Protein AF-A0A8E2ELB1-F1 (afdb_monomer_lite)

Sequence (296 aa):
MLQAVECKTNNDIALRFKDNAAFSYAVQTWDWVNRNDNYTFVLITNNDGCVTSGDRKPFVVSHLTYDASDYTINMDAQARNWTDIAHTYSLSIRHGPPIPSFRLVRRADVSLNLASDFSGNLLQESVYGVDMSVDCTNCGTSGSLRVDFDISVSWFSLDSASITIQPRSVEAFLEIQLSASGAQSTPYGWEKTLISIPIEGFDIPDIITLGGFLDVAAGYSLSKWSGNAVATMGATMKLSDSAIVEVDLVNSGNNRFSGWSPVFNVIPIEVNAKVGGNAEVFVQPAVMLAAEALGK

Structure (mmCIF, N/CA/C/O backbone):
data_AF-A0A8E2ELB1-F1
#
_entry.id   AF-A0A8E2ELB1-F1
#
loop_
_atom_site.group_PDB
_atom_site.id
_atom_site.type_symbol
_atom_site.label_atom_id
_atom_site.label_alt_id
_atom_site.label_comp_id
_atom_site.label_asym_id
_atom_site.label_entity_id
_atom_site.label_seq_id
_atom_site.pdbx_PDB_ins_code
_atom_site.Cartn_x
_atom_site.Cartn_y
_atom_site.Cartn_z
_atom_site.occupancy
_atom_site.B_iso_or_equiv
_atom_site.auth_seq_id
_atom_site.auth_comp_id
_atom_site.auth_asym_id
_atom_site.auth_atom_id
_atom_site.pdbx_PDB_model_num
ATOM 1 N N . MET A 1 1 ? -24.667 18.851 26.686 1.00 79.44 1 MET A N 1
ATOM 2 C CA . MET A 1 1 ? -23.793 18.353 25.582 1.00 79.44 1 MET A CA 1
ATOM 3 C C . MET A 1 1 ? -22.342 18.270 26.055 1.00 79.44 1 MET A C 1
ATOM 5 O O . MET A 1 1 ? -22.025 18.931 27.035 1.00 79.44 1 MET A O 1
ATOM 9 N N . LEU A 1 2 ? -21.464 17.510 25.386 1.00 88.81 2 LEU A N 1
ATOM 10 C CA . LEU A 1 2 ? -20.026 17.492 25.705 1.00 88.81 2 LEU A CA 1
ATOM 11 C C . LEU A 1 2 ? -19.378 18.848 25.356 1.00 88.81 2 LEU A C 1
ATOM 13 O O . LEU A 1 2 ? -19.716 19.453 24.335 1.00 88.81 2 LEU A O 1
ATOM 17 N N . GLN A 1 3 ? -18.504 19.346 26.229 1.00 92.06 3 GLN A N 1
ATOM 18 C CA . GLN A 1 3 ? -17.770 20.604 26.072 1.00 92.06 3 GLN A CA 1
ATOM 19 C C . GLN A 1 3 ? -16.315 20.365 25.682 1.00 92.06 3 GLN A C 1
ATOM 21 O O . GLN A 1 3 ? -15.829 21.022 24.766 1.00 92.06 3 GLN A O 1
ATOM 26 N N . ALA A 1 4 ? -15.635 19.465 26.389 1.00 91.50 4 ALA A N 1
ATOM 27 C CA . ALA A 1 4 ? -14.219 19.191 26.197 1.00 91.50 4 ALA A CA 1
ATOM 28 C C . ALA A 1 4 ? -13.895 17.733 26.536 1.00 91.50 4 ALA A C 1
ATOM 30 O O . ALA A 1 4 ? -14.582 17.107 27.347 1.00 91.50 4 ALA A O 1
ATOM 31 N N . VAL A 1 5 ? -12.834 17.236 25.906 1.00 91.62 5 VAL A N 1
ATOM 32 C CA . VAL A 1 5 ? -12.193 15.955 26.200 1.00 91.62 5 VAL A CA 1
ATOM 33 C C . VAL A 1 5 ? -10.746 16.259 26.545 1.00 91.62 5 VAL A C 1
ATOM 35 O O . VAL A 1 5 ? -10.058 16.918 25.766 1.00 91.62 5 VAL A O 1
ATOM 38 N N . GLU A 1 6 ? -10.297 15.793 27.701 1.00 90.62 6 GLU A N 1
ATOM 39 C CA . GLU A 1 6 ? -8.921 15.954 28.157 1.00 90.62 6 GLU A CA 1
ATOM 40 C C . GLU A 1 6 ? -8.311 14.578 28.396 1.00 90.62 6 GLU A C 1
ATOM 42 O O . GLU A 1 6 ? -8.831 13.777 29.170 1.00 90.62 6 GLU A O 1
ATOM 47 N N . CYS A 1 7 ? -7.205 14.306 27.716 1.00 87.81 7 CYS A N 1
ATOM 48 C CA . CYS A 1 7 ? -6.488 13.042 27.802 1.00 87.81 7 CYS A CA 1
ATOM 49 C C . CYS A 1 7 ? -5.251 13.266 28.672 1.00 87.81 7 CYS A C 1
ATOM 51 O O . CYS A 1 7 ? -4.380 14.066 28.323 1.00 87.81 7 CYS A O 1
ATOM 53 N N . LYS A 1 8 ? -5.205 12.629 29.841 1.00 81.25 8 LYS A N 1
ATOM 54 C CA . LYS A 1 8 ? -4.134 12.813 30.824 1.00 81.25 8 LYS A CA 1
ATOM 55 C C . LYS A 1 8 ? -3.014 11.800 30.584 1.00 81.25 8 LYS A C 1
ATOM 57 O O . LYS A 1 8 ? -3.216 10.737 30.006 1.00 81.25 8 LYS A O 1
ATOM 62 N N . THR A 1 9 ? -1.823 12.105 31.090 1.00 69.75 9 THR A N 1
ATOM 63 C CA . THR A 1 9 ? -0.594 11.314 30.895 1.00 69.75 9 THR A CA 1
ATOM 64 C C . THR A 1 9 ? -0.646 9.881 31.434 1.00 69.75 9 THR A C 1
ATOM 66 O O . THR A 1 9 ? 0.186 9.071 31.040 1.00 69.75 9 THR A O 1
ATOM 69 N N . ASN A 1 10 ? -1.617 9.545 32.288 1.00 67.69 10 ASN A N 1
ATOM 70 C CA . ASN A 1 10 ? -1.787 8.203 32.859 1.00 67.69 10 ASN A CA 1
ATOM 71 C C . ASN A 1 10 ? -2.845 7.363 32.122 1.00 67.69 10 ASN A C 1
ATOM 73 O O . ASN A 1 10 ? -3.342 6.390 32.674 1.00 67.69 10 ASN A O 1
ATOM 77 N N . ASN A 1 11 ? -3.204 7.748 30.894 1.00 67.44 11 ASN A N 1
ATOM 78 C CA . ASN A 1 11 ? -4.340 7.229 30.126 1.00 67.44 11 ASN A CA 1
ATOM 79 C C . ASN A 1 11 ? -5.726 7.575 30.703 1.00 67.44 11 ASN A C 1
ATOM 81 O O . ASN A 1 11 ? -6.732 7.254 30.087 1.00 67.44 11 ASN A O 1
ATOM 85 N N . ASP A 1 12 ? -5.816 8.321 31.804 1.00 84.06 12 ASP A N 1
ATOM 86 C CA . ASP A 1 12 ? -7.107 8.825 32.275 1.00 84.06 12 ASP A CA 1
ATOM 87 C C . ASP A 1 12 ? -7.729 9.796 31.262 1.00 84.06 12 ASP A C 1
ATOM 89 O O . ASP A 1 12 ? -7.081 10.737 30.791 1.00 84.06 12 ASP A O 1
ATOM 93 N N . ILE A 1 13 ? -9.017 9.617 30.977 1.00 93.06 13 ILE A N 1
ATOM 94 C CA . ILE A 1 13 ? -9.783 10.502 30.094 1.00 93.06 13 ILE A CA 1
ATOM 95 C C . ILE A 1 13 ? -10.781 11.285 30.937 1.00 93.06 13 ILE A C 1
ATOM 97 O O . ILE A 1 13 ? -11.563 10.707 31.686 1.00 93.06 13 ILE A O 1
ATOM 101 N N . ALA A 1 14 ? -10.791 12.608 30.807 1.00 94.25 14 ALA A N 1
ATOM 102 C CA . ALA A 1 14 ? -11.786 13.468 31.430 1.00 94.25 14 ALA A CA 1
ATOM 103 C C . ALA A 1 14 ? -12.752 14.032 30.383 1.00 94.25 14 ALA A C 1
ATOM 105 O O . ALA A 1 14 ? -12.348 14.595 29.365 1.00 94.25 14 ALA A O 1
ATOM 106 N N . LEU A 1 15 ? -14.048 13.883 30.650 1.00 94.56 15 LEU A N 1
ATOM 107 C CA . LEU A 1 15 ? -15.134 14.426 29.844 1.00 94.56 15 LEU A CA 1
ATOM 108 C C . LEU A 1 15 ? -15.814 15.552 30.613 1.00 94.56 15 LEU A C 1
ATOM 110 O O . LEU A 1 15 ? -16.457 15.297 31.632 1.00 94.56 15 LEU A O 1
ATOM 114 N N . ARG A 1 16 ? -15.727 16.778 30.098 1.00 95.75 16 ARG A N 1
ATOM 115 C CA . ARG A 1 16 ? -16.426 17.933 30.669 1.00 95.75 16 ARG A CA 1
ATOM 116 C C . ARG A 1 16 ? -17.679 18.251 29.875 1.00 95.75 16 ARG A C 1
ATOM 118 O O . ARG A 1 16 ? -17.641 18.321 28.643 1.00 95.75 16 ARG A O 1
ATOM 125 N N . PHE A 1 17 ? -18.788 18.475 30.565 1.00 96.44 17 PHE A N 1
ATOM 126 C CA . PHE A 1 17 ? -20.094 18.730 29.966 1.00 96.44 17 PHE A CA 1
ATOM 127 C C . PHE A 1 17 ? -20.486 20.203 30.094 1.00 96.44 17 PHE A C 1
ATOM 129 O O . PHE A 1 17 ? -20.195 20.864 31.080 1.00 96.44 17 PHE A O 1
ATOM 136 N N . LYS A 1 18 ? -21.205 20.718 29.091 1.00 95.56 18 LYS A N 1
ATOM 137 C CA . LYS A 1 18 ? -21.639 22.125 29.042 1.00 95.56 18 LYS A CA 1
ATOM 138 C C . LYS A 1 18 ? -22.670 22.485 30.113 1.00 95.56 18 LYS A C 1
ATOM 140 O O . LYS A 1 18 ? -22.854 23.659 30.413 1.00 95.56 18 LYS A O 1
ATOM 145 N N . ASP A 1 19 ? -23.420 21.499 30.592 1.00 95.06 19 ASP A N 1
ATOM 146 C CA . ASP A 1 19 ? -24.604 21.704 31.411 1.00 95.06 19 ASP A CA 1
ATOM 147 C C . ASP A 1 19 ? -24.866 20.496 32.320 1.00 95.06 19 ASP A C 1
ATOM 149 O O . ASP A 1 19 ? -24.524 19.354 31.993 1.00 95.06 19 ASP A O 1
ATOM 153 N N . ASN A 1 20 ? -25.516 20.761 33.457 1.00 95.62 20 ASN A N 1
ATOM 154 C CA . ASN A 1 20 ? -25.820 19.749 34.466 1.00 95.62 20 ASN A CA 1
ATOM 155 C C . ASN A 1 20 ? -26.741 18.633 33.937 1.00 95.62 20 ASN A C 1
ATOM 157 O O . ASN A 1 20 ? -26.639 17.490 34.373 1.00 95.62 20 ASN A O 1
ATOM 161 N N . ALA A 1 21 ? -27.639 18.937 32.995 1.00 96.31 21 ALA A N 1
ATOM 162 C CA . ALA A 1 21 ? -28.569 17.943 32.464 1.00 96.31 21 ALA A CA 1
ATOM 163 C C . ALA A 1 21 ? -27.822 16.833 31.706 1.00 96.31 21 ALA A C 1
ATOM 165 O O . ALA A 1 21 ? -28.056 15.650 31.947 1.00 96.31 21 ALA A O 1
ATOM 166 N N . ALA A 1 22 ? -26.881 17.202 30.835 1.00 94.81 22 ALA A N 1
ATOM 167 C CA . ALA A 1 22 ? -26.061 16.242 30.107 1.00 94.81 22 ALA A CA 1
ATOM 168 C C . ALA A 1 22 ? -25.069 15.501 31.008 1.00 94.81 22 ALA A C 1
ATOM 170 O O . ALA A 1 22 ? -24.888 14.299 30.828 1.00 94.81 22 ALA A O 1
ATOM 171 N N . PHE A 1 23 ? -24.473 16.194 31.981 1.00 97.06 23 PHE A N 1
ATOM 172 C CA . PHE A 1 23 ? -23.629 15.564 32.996 1.00 97.06 23 PHE A CA 1
ATOM 173 C C . PHE A 1 23 ? -24.406 14.509 33.789 1.00 97.06 23 PHE A C 1
ATOM 175 O O . PHE A 1 23 ? -24.021 13.344 33.815 1.00 97.06 23 PHE A O 1
ATOM 182 N N . SER A 1 24 ? -25.555 14.887 34.354 1.00 96.19 24 SER A N 1
ATOM 183 C CA . SER A 1 24 ? -26.411 13.990 35.136 1.00 96.19 24 SER A CA 1
ATOM 184 C C . SER A 1 24 ? -26.881 12.785 34.319 1.00 96.19 24 SER A C 1
ATOM 186 O O . SER A 1 24 ? -26.915 11.669 34.833 1.00 96.19 24 SER A O 1
ATOM 188 N N . TYR A 1 25 ? -27.211 12.987 33.040 1.00 95.88 25 TYR A N 1
ATOM 189 C CA . TYR A 1 25 ? -27.568 11.894 32.138 1.00 95.88 25 TYR A CA 1
ATOM 190 C C . TYR A 1 25 ? -26.401 10.921 31.918 1.00 95.88 25 TYR A C 1
ATOM 192 O O . TYR A 1 25 ? -26.589 9.706 31.997 1.00 95.88 25 TYR A O 1
ATOM 200 N N . ALA A 1 26 ? -25.194 11.437 31.668 1.00 93.69 26 ALA A N 1
ATOM 201 C CA . ALA A 1 26 ? -24.004 10.613 31.479 1.00 93.69 26 ALA A CA 1
ATOM 202 C C . ALA A 1 26 ? -23.666 9.807 32.743 1.00 93.69 26 ALA A C 1
ATOM 204 O O . ALA A 1 26 ? -23.451 8.601 32.646 1.00 93.69 26 ALA A O 1
ATOM 205 N N . VAL A 1 27 ? -23.727 10.437 33.925 1.00 95.00 27 VAL A N 1
ATOM 206 C CA . VAL A 1 27 ? -23.564 9.756 35.221 1.00 95.00 27 VAL A CA 1
ATOM 207 C C . VAL A 1 27 ? -24.566 8.609 35.345 1.00 95.00 27 VAL A C 1
ATOM 209 O O . VAL A 1 27 ? -24.165 7.465 35.516 1.00 95.00 27 VAL A O 1
ATOM 212 N N . GLN A 1 28 ? -25.866 8.861 35.168 1.00 94.56 28 GLN A N 1
ATOM 213 C CA . GLN A 1 28 ? -26.887 7.807 35.281 1.00 94.56 28 GLN A CA 1
ATOM 214 C C . GLN A 1 28 ? -26.689 6.661 34.278 1.00 94.56 28 GLN A C 1
ATOM 216 O O . GLN A 1 28 ? -27.004 5.512 34.586 1.00 94.56 28 GLN A O 1
ATOM 221 N N . THR A 1 29 ? -26.168 6.965 33.088 1.00 93.69 29 THR A N 1
ATOM 222 C CA . THR A 1 29 ? -25.968 5.983 32.016 1.00 93.69 29 THR A CA 1
ATOM 223 C C . THR A 1 29 ? -24.739 5.106 32.246 1.00 93.69 29 THR A C 1
ATOM 225 O O . THR A 1 29 ? -24.755 3.943 31.851 1.00 93.69 29 THR A O 1
ATOM 228 N N . TRP A 1 30 ? -23.676 5.632 32.859 1.00 94.31 30 TRP A N 1
ATOM 229 C CA . TRP A 1 30 ? -22.387 4.936 32.970 1.00 94.31 30 TRP A CA 1
ATOM 230 C C . TRP A 1 30 ? -22.014 4.508 34.390 1.00 94.31 30 TRP A C 1
ATOM 232 O O . TRP A 1 30 ? -21.112 3.694 34.553 1.00 94.31 30 TRP A O 1
ATOM 242 N N . ASP A 1 31 ? -22.749 4.947 35.413 1.00 94.25 31 ASP A N 1
ATOM 243 C CA . ASP A 1 31 ? -22.459 4.614 36.814 1.00 94.25 31 ASP A CA 1
ATOM 244 C C . ASP A 1 31 ? -22.497 3.122 37.143 1.00 94.25 31 ASP A C 1
ATOM 246 O O . ASP A 1 31 ? -21.901 2.677 38.122 1.00 94.25 31 ASP A O 1
ATOM 250 N N . TRP A 1 32 ? -23.129 2.311 36.294 1.00 95.00 32 TRP A N 1
ATOM 251 C CA . TRP A 1 32 ? -23.082 0.861 36.442 1.00 95.00 32 TRP A CA 1
ATOM 252 C C . TRP A 1 32 ? -21.652 0.306 36.469 1.00 95.00 32 TRP A C 1
ATOM 254 O O . TRP A 1 32 ? -21.442 -0.690 37.148 1.00 95.00 32 TRP A O 1
ATOM 264 N N . VAL A 1 33 ? -20.684 0.960 35.820 1.00 94.56 33 VAL A N 1
ATOM 265 C CA . VAL A 1 33 ? -19.264 0.561 35.791 1.00 94.56 33 VAL A CA 1
ATOM 266 C C . VAL A 1 33 ? -18.673 0.505 37.198 1.00 94.56 33 VAL A C 1
ATOM 268 O O . VAL A 1 33 ? -18.006 -0.452 37.557 1.00 94.56 33 VAL A O 1
ATOM 271 N N . ASN A 1 34 ? -19.025 1.462 38.056 1.00 95.44 34 ASN A N 1
ATOM 272 C CA . ASN A 1 34 ? -18.510 1.532 39.424 1.00 95.44 34 ASN A CA 1
ATOM 273 C C . ASN A 1 34 ? -19.126 0.497 40.377 1.00 95.44 34 ASN A C 1
ATOM 275 O O . ASN A 1 34 ? -18.726 0.412 41.537 1.00 95.44 34 ASN A O 1
ATOM 279 N N . ARG A 1 35 ? -20.136 -0.266 39.939 1.00 94.75 35 ARG A N 1
ATOM 280 C CA . ARG A 1 35 ? -20.862 -1.207 40.811 1.00 94.75 35 ARG A CA 1
ATOM 281 C C . ARG A 1 35 ? -20.130 -2.532 41.004 1.00 94.75 35 ARG A C 1
ATOM 283 O O . ARG A 1 35 ? -20.527 -3.308 41.874 1.00 94.75 35 ARG A O 1
ATOM 290 N N . ASN A 1 36 ? -19.124 -2.825 40.183 1.00 94.19 36 ASN A N 1
ATOM 291 C CA . ASN A 1 36 ? -18.306 -4.026 40.293 1.00 94.19 36 ASN A CA 1
ATOM 292 C C . ASN A 1 36 ? -16.970 -3.830 39.569 1.00 94.19 36 ASN A C 1
ATOM 294 O O . ASN A 1 36 ? -16.973 -3.360 38.439 1.00 94.19 36 ASN A O 1
ATOM 298 N N . ASP A 1 37 ? -15.869 -4.299 40.153 1.00 88.50 37 ASP A N 1
ATOM 299 C CA . ASP A 1 37 ? -14.530 -4.172 39.554 1.00 88.50 37 ASP A CA 1
ATOM 300 C C . ASP A 1 37 ? -14.380 -4.908 38.204 1.00 88.50 37 ASP A C 1
ATOM 302 O O . ASP A 1 37 ? -13.469 -4.616 37.434 1.00 88.50 37 ASP A O 1
ATOM 306 N N . ASN A 1 38 ? -15.275 -5.853 37.884 1.00 89.62 38 ASN A N 1
ATOM 307 C CA . ASN A 1 38 ? -15.296 -6.546 36.590 1.00 89.62 38 ASN A CA 1
ATOM 308 C C . ASN A 1 38 ? -16.122 -5.822 35.515 1.00 89.62 38 ASN A C 1
ATOM 310 O O . ASN A 1 38 ? -16.144 -6.258 34.361 1.00 89.62 38 ASN A O 1
ATOM 314 N N . TYR A 1 39 ? -16.862 -4.771 35.869 1.00 93.38 39 TYR A N 1
ATOM 315 C CA . TYR A 1 39 ? -17.675 -4.034 34.912 1.00 93.38 39 TYR A CA 1
ATOM 316 C C . TYR A 1 39 ? -16.816 -3.029 34.163 1.00 93.38 39 TYR A C 1
ATOM 318 O O . TYR A 1 39 ? -16.213 -2.135 34.741 1.00 93.38 39 TYR A O 1
ATOM 326 N N . THR A 1 40 ? -16.770 -3.191 32.845 1.00 92.31 40 THR A N 1
ATOM 327 C CA . THR A 1 40 ? -15.980 -2.342 31.960 1.00 92.31 40 THR A CA 1
ATOM 328 C C . THR A 1 40 ? -16.763 -2.027 30.695 1.00 92.31 40 THR A C 1
ATOM 330 O O . THR A 1 40 ? -17.659 -2.777 30.300 1.00 92.31 40 THR A O 1
ATOM 333 N N . PHE A 1 41 ? -16.423 -0.924 30.034 1.00 90.81 41 PHE A N 1
ATOM 334 C CA . PHE A 1 41 ? -16.889 -0.636 28.679 1.00 90.81 41 PHE A CA 1
ATOM 335 C C . PHE A 1 41 ? -15.743 -0.136 27.805 1.00 90.81 41 PHE A C 1
ATOM 337 O O . PHE A 1 41 ? -14.710 0.307 28.302 1.00 90.81 41 PHE A O 1
ATOM 344 N N . VAL A 1 42 ? -15.935 -0.200 26.488 1.00 89.62 42 VAL A N 1
ATOM 345 C CA . VAL A 1 42 ? -14.956 0.291 25.515 1.00 89.62 42 VAL A CA 1
ATOM 346 C C . VAL A 1 42 ? -15.349 1.691 25.052 1.00 89.62 42 VAL A C 1
ATOM 348 O O . VAL A 1 42 ? -16.427 1.890 24.489 1.00 89.62 42 VAL A O 1
ATOM 351 N N . LEU A 1 43 ? -14.453 2.652 25.252 1.00 89.06 43 LEU A N 1
ATOM 352 C CA . LEU A 1 43 ? -14.517 3.989 24.673 1.00 89.06 43 LEU A CA 1
ATOM 353 C C . LEU A 1 43 ? -13.623 4.039 23.429 1.00 89.06 43 LEU A C 1
ATOM 355 O O . LEU A 1 43 ? -12.447 3.703 23.497 1.00 89.06 43 LEU A O 1
ATOM 359 N N . ILE A 1 44 ? -14.160 4.478 22.291 1.00 87.56 44 ILE A N 1
ATOM 360 C CA . ILE A 1 44 ? -13.393 4.631 21.046 1.00 87.56 44 ILE A CA 1
ATOM 361 C C . ILE A 1 44 ? -13.269 6.119 20.745 1.00 87.56 44 ILE A C 1
ATOM 363 O O . ILE A 1 44 ? -14.281 6.809 20.616 1.00 87.56 44 ILE A O 1
ATOM 367 N N . THR A 1 45 ? -12.041 6.615 20.603 1.00 85.62 45 THR A N 1
ATOM 368 C CA . THR A 1 45 ? -11.791 8.032 20.323 1.00 85.62 45 THR A CA 1
ATOM 369 C C . THR A 1 45 ? -10.594 8.224 19.400 1.00 85.62 45 THR A C 1
ATOM 371 O O . THR A 1 45 ? -9.701 7.382 19.333 1.00 85.62 45 THR A O 1
ATOM 374 N N . ASN A 1 46 ? -10.599 9.339 18.676 1.00 84.81 46 ASN A N 1
ATOM 375 C CA . ASN A 1 46 ? -9.458 9.865 17.934 1.00 84.81 46 ASN A CA 1
ATOM 376 C C . ASN A 1 46 ? -9.111 11.302 18.367 1.00 84.81 46 ASN A C 1
ATOM 378 O O . ASN A 1 46 ? -8.548 12.063 17.588 1.00 84.81 46 ASN A O 1
ATOM 382 N N . ASN A 1 47 ? -9.533 11.702 19.571 1.00 84.62 47 ASN A N 1
ATOM 383 C CA . ASN A 1 47 ? -9.319 13.053 20.076 1.00 84.62 47 ASN A CA 1
ATOM 384 C C . ASN A 1 47 ? -7.824 13.353 20.238 1.00 84.62 47 ASN A C 1
ATOM 386 O O . ASN A 1 47 ? -7.083 12.543 20.804 1.00 84.62 47 ASN A O 1
ATOM 390 N N . ASP A 1 48 ? -7.417 14.546 19.809 1.00 79.00 48 ASP A N 1
ATOM 391 C CA . ASP A 1 48 ? -6.044 15.019 19.953 1.00 79.00 48 ASP A CA 1
ATOM 392 C C . ASP A 1 48 ? -5.611 14.967 21.428 1.00 79.00 48 ASP A C 1
ATOM 394 O O . ASP A 1 48 ? -6.352 15.351 22.337 1.00 79.00 48 ASP A O 1
ATOM 398 N N . GLY A 1 49 ? -4.419 14.425 21.675 1.00 79.56 49 GLY A N 1
ATOM 399 C CA . GLY A 1 49 ? -3.887 14.185 23.020 1.00 79.56 49 GLY A CA 1
ATOM 400 C C . GLY A 1 49 ? -4.193 12.798 23.598 1.00 79.56 49 GLY A C 1
ATOM 401 O O . GLY A 1 49 ? -3.449 12.348 24.462 1.00 79.56 49 GLY A O 1
ATOM 402 N N . CYS A 1 50 ? -5.217 12.087 23.109 1.00 80.06 50 CYS A N 1
ATOM 403 C CA . CYS A 1 50 ? -5.445 10.670 23.450 1.00 80.06 50 CYS A CA 1
ATOM 404 C C . CYS A 1 50 ? -4.686 9.738 22.499 1.00 80.06 50 CYS A C 1
ATOM 406 O O . CYS A 1 50 ? -4.315 8.626 22.866 1.00 80.06 50 CYS A O 1
ATOM 408 N N . VAL A 1 51 ? -4.485 10.181 21.259 1.00 75.81 51 VAL A N 1
ATOM 409 C CA . VAL A 1 51 ? -3.825 9.431 20.189 1.00 75.81 51 VAL A CA 1
ATOM 410 C C . VAL A 1 51 ? -2.899 10.355 19.407 1.00 75.81 51 VAL A C 1
ATOM 412 O O . VAL A 1 51 ? -3.203 11.529 19.212 1.00 75.81 51 VAL A O 1
ATOM 415 N N . THR A 1 52 ? -1.755 9.832 18.969 1.00 71.00 52 THR A N 1
ATOM 416 C CA . THR A 1 52 ? -0.723 10.599 18.252 1.00 71.00 52 THR A CA 1
ATOM 417 C C . THR A 1 52 ? -0.923 10.626 16.737 1.00 71.00 52 THR A C 1
ATOM 419 O O . THR A 1 52 ? -0.440 11.551 16.093 1.00 71.00 52 THR A O 1
ATOM 422 N N . SER A 1 53 ? -1.627 9.646 16.161 1.00 65.62 53 SER A N 1
ATOM 423 C CA . SER A 1 53 ? -1.752 9.462 14.706 1.00 65.62 53 SER A CA 1
ATOM 424 C C . SER A 1 53 ? -3.096 9.909 14.114 1.00 65.62 53 SER A C 1
ATOM 426 O O . SER A 1 53 ? -3.314 9.765 12.917 1.00 65.62 53 SER A O 1
ATOM 428 N N . GLY A 1 54 ? -4.021 10.449 14.921 1.00 65.38 54 GLY A N 1
ATOM 429 C CA . GLY A 1 54 ? -5.386 10.780 14.474 1.00 65.38 54 GLY A CA 1
ATOM 430 C C . GLY A 1 54 ? -6.278 9.556 14.198 1.00 65.38 54 GLY A C 1
ATOM 431 O O . GLY A 1 54 ? -7.463 9.709 13.881 1.00 65.38 54 GLY A O 1
ATOM 432 N N . ASP A 1 55 ? -5.736 8.347 14.365 1.00 73.38 55 ASP A N 1
ATOM 433 C CA . ASP A 1 55 ? -6.465 7.088 14.253 1.00 73.38 55 ASP A CA 1
ATOM 434 C C . ASP A 1 55 ? -7.385 6.861 15.453 1.00 73.38 55 ASP A C 1
ATOM 436 O O . ASP A 1 55 ? -7.128 7.305 16.574 1.00 73.38 55 ASP A O 1
ATOM 440 N N . ARG A 1 56 ? -8.472 6.115 15.237 1.00 79.69 56 ARG A N 1
ATOM 441 C CA . ARG A 1 56 ? -9.346 5.698 16.339 1.00 79.69 56 ARG A CA 1
ATOM 442 C C . ARG A 1 56 ? -8.670 4.595 17.144 1.00 79.69 56 ARG A C 1
ATOM 444 O O . ARG A 1 56 ? -8.426 3.514 16.606 1.00 79.69 56 ARG A O 1
ATOM 451 N N . LYS A 1 57 ? -8.471 4.829 18.443 1.00 83.25 57 LYS A N 1
ATOM 452 C CA . LYS A 1 57 ? -8.016 3.800 19.384 1.00 83.25 57 LYS A CA 1
ATOM 453 C C . LYS A 1 57 ? -9.082 3.464 20.428 1.00 83.25 57 LYS A C 1
ATOM 455 O O . LYS A 1 57 ? -9.832 4.355 20.845 1.00 83.25 57 LYS A O 1
ATOM 460 N N . PRO A 1 58 ? -9.176 2.186 20.829 1.00 88.00 58 PRO A N 1
ATOM 461 C CA . PRO A 1 58 ? -10.046 1.772 21.907 1.00 88.00 58 PRO A CA 1
ATOM 462 C C . PRO A 1 58 ? -9.368 1.929 23.272 1.00 88.00 58 PRO A C 1
ATOM 464 O O . PRO A 1 58 ? -8.178 1.666 23.442 1.00 88.00 58 PRO A O 1
ATOM 467 N N . PHE A 1 59 ? -10.174 2.298 24.259 1.00 90.00 59 PHE A N 1
ATOM 468 C CA . PHE A 1 59 ? -9.808 2.398 25.663 1.00 90.00 59 PHE A CA 1
ATOM 469 C C . PHE A 1 59 ? -10.795 1.572 26.481 1.00 90.00 59 PHE A C 1
ATOM 471 O O . PHE A 1 59 ? -12.007 1.703 26.301 1.00 90.00 59 PHE A O 1
ATOM 478 N N . VAL A 1 60 ? -10.296 0.720 27.370 1.00 91.88 60 VAL A N 1
ATOM 479 C CA . VAL A 1 60 ? -11.135 -0.019 28.319 1.00 91.88 60 VAL A CA 1
ATOM 480 C C . VAL A 1 60 ? -11.276 0.828 29.571 1.00 91.88 60 VAL A C 1
ATOM 482 O O . VAL A 1 60 ? -10.283 1.117 30.233 1.00 91.88 60 VAL A O 1
ATOM 485 N N . VAL A 1 61 ? -12.509 1.227 29.870 1.00 93.50 61 VAL A N 1
ATOM 486 C CA . VAL A 1 61 ? -12.845 2.021 31.049 1.00 93.50 61 VAL A CA 1
ATOM 487 C C . VAL A 1 61 ? -13.334 1.098 32.154 1.00 93.50 61 VAL A C 1
ATOM 489 O O . VAL A 1 61 ? -14.312 0.374 31.953 1.00 93.50 61 VAL A O 1
ATOM 492 N N . SER A 1 62 ? -12.669 1.138 33.306 1.00 93.94 62 SER A N 1
ATOM 493 C CA . SER A 1 62 ? -12.965 0.292 34.475 1.00 93.94 62 SER A CA 1
ATOM 494 C C . SER A 1 62 ? -13.495 1.060 35.679 1.00 93.94 62 SER A C 1
ATOM 496 O O . SER A 1 62 ? -14.080 0.461 36.575 1.00 93.94 62 SER A O 1
ATOM 498 N N . HIS A 1 63 ? -13.304 2.379 35.724 1.00 94.62 63 HIS A N 1
ATOM 499 C CA . HIS A 1 63 ? -13.758 3.192 36.846 1.00 94.62 63 HIS A CA 1
ATOM 500 C C . HIS A 1 63 ? -14.065 4.629 36.423 1.00 94.62 63 HIS A C 1
ATOM 502 O O . HIS A 1 63 ? -13.418 5.182 35.532 1.00 94.62 63 HIS A O 1
ATOM 508 N N . LEU A 1 64 ? -15.047 5.241 37.085 1.00 95.25 64 LEU A N 1
ATOM 509 C CA . LEU A 1 64 ? -15.494 6.609 36.845 1.00 95.25 64 LEU A CA 1
ATOM 510 C C . LEU A 1 64 ? -15.530 7.396 38.155 1.00 95.25 64 LEU A C 1
ATOM 512 O O . LEU A 1 64 ? -16.124 6.961 39.138 1.00 95.25 64 LEU A O 1
ATOM 516 N N . THR A 1 65 ? -14.986 8.607 38.153 1.00 95.12 65 THR A N 1
ATOM 517 C CA . THR A 1 65 ? -15.169 9.570 39.246 1.00 95.12 65 THR A CA 1
ATOM 518 C C . THR A 1 65 ? -15.853 10.828 38.731 1.00 95.12 65 THR A C 1
ATOM 520 O O . THR A 1 65 ? -15.626 11.264 37.600 1.00 95.12 65 THR A O 1
ATOM 523 N N . TYR A 1 66 ? -16.721 11.409 39.557 1.00 95.62 66 TYR A N 1
ATOM 524 C CA . TYR A 1 66 ? -17.602 12.498 39.149 1.00 95.62 66 TYR A CA 1
ATOM 525 C C . TYR A 1 66 ? -17.298 13.771 39.928 1.00 95.62 66 TYR A C 1
ATOM 527 O O . TYR A 1 66 ? -17.336 13.775 41.158 1.00 95.62 66 TYR A O 1
ATOM 535 N N . ASP A 1 67 ? -17.076 14.861 39.204 1.00 95.44 67 ASP A N 1
ATOM 536 C CA . ASP A 1 67 ? -17.017 16.210 39.745 1.00 95.44 67 ASP A CA 1
ATOM 537 C C . ASP A 1 67 ? -18.259 16.986 39.299 1.00 95.44 67 ASP A C 1
ATOM 539 O O . ASP A 1 67 ? -18.353 17.491 38.178 1.00 95.44 67 ASP A O 1
ATOM 543 N N . ALA A 1 68 ? -19.243 17.070 40.194 1.00 93.94 68 ALA A N 1
ATOM 544 C CA . ALA A 1 68 ? -20.485 17.786 39.933 1.00 93.94 68 ALA A CA 1
ATOM 545 C C . ALA A 1 68 ? -20.317 19.315 39.916 1.00 93.94 68 ALA A C 1
ATOM 547 O O . ALA A 1 68 ? -21.214 20.003 39.435 1.00 93.94 68 ALA A O 1
ATOM 548 N N . SER A 1 69 ? -19.209 19.853 40.442 1.00 94.00 69 SER A N 1
ATOM 549 C CA . SER A 1 69 ? -18.972 21.300 40.491 1.00 94.00 69 SER A CA 1
ATOM 550 C C . SER A 1 69 ? -18.499 21.862 39.149 1.00 94.00 69 SER A C 1
ATOM 552 O O . SER A 1 69 ? -18.880 22.974 38.789 1.00 94.00 69 SER A O 1
ATOM 554 N N . ASP A 1 70 ? -17.748 21.062 38.389 1.00 94.94 70 ASP A N 1
ATOM 555 C CA . ASP A 1 70 ? -17.249 21.395 37.046 1.00 94.94 70 ASP A CA 1
ATOM 556 C C . ASP A 1 70 ? -17.955 20.603 35.927 1.00 94.94 70 ASP A C 1
ATOM 558 O O . ASP A 1 70 ? -17.636 20.738 34.749 1.00 94.94 70 ASP A O 1
ATOM 562 N N . TYR A 1 71 ? -18.944 19.774 36.280 1.00 97.19 71 TYR A N 1
ATOM 563 C CA . TYR A 1 71 ? -19.636 18.875 35.351 1.00 97.19 71 TYR A CA 1
ATOM 564 C C . TYR A 1 71 ? -18.662 17.969 34.587 1.00 97.19 71 TYR A C 1
ATOM 566 O O . TYR A 1 71 ? -18.790 17.782 33.373 1.00 97.19 71 TYR A O 1
ATOM 574 N N . THR A 1 72 ? -17.694 17.400 35.305 1.00 96.75 72 THR A N 1
ATOM 575 C CA . THR A 1 72 ? -16.600 16.609 34.736 1.00 96.75 72 THR A CA 1
ATOM 576 C C . THR A 1 72 ? -16.670 15.160 35.212 1.00 96.75 72 THR A C 1
ATOM 578 O O . THR A 1 72 ? -16.848 14.878 36.395 1.00 96.75 72 THR A O 1
ATOM 581 N N . ILE A 1 73 ? -16.530 14.217 34.281 1.00 96.19 73 ILE A N 1
ATOM 582 C CA . ILE A 1 73 ? -16.380 12.785 34.561 1.00 96.19 73 ILE A CA 1
ATOM 583 C C . ILE A 1 73 ? -14.937 12.405 34.246 1.00 96.19 73 ILE A C 1
ATOM 585 O O . ILE A 1 73 ? -14.517 12.550 33.102 1.00 96.19 73 ILE A O 1
ATOM 589 N N . ASN A 1 74 ? -14.191 11.907 35.230 1.00 95.00 74 ASN A N 1
ATOM 590 C CA . ASN A 1 74 ? -12.861 11.342 35.009 1.00 95.00 74 ASN A CA 1
ATOM 591 C C . ASN A 1 74 ? -12.971 9.821 34.912 1.00 95.00 74 ASN A C 1
ATOM 593 O O . ASN A 1 74 ? -13.631 9.191 35.738 1.00 95.00 74 ASN A O 1
ATOM 597 N N . MET A 1 75 ? -12.316 9.251 33.914 1.00 95.06 75 MET A N 1
ATOM 598 C CA . MET A 1 75 ? -12.358 7.837 33.576 1.00 95.06 75 MET A CA 1
ATOM 599 C C . MET A 1 75 ? -10.961 7.248 33.723 1.00 95.06 75 MET A C 1
ATOM 601 O O . MET A 1 75 ? -10.034 7.772 33.107 1.00 95.06 75 MET A O 1
ATOM 605 N N . ASP A 1 76 ? -10.834 6.158 34.477 1.00 93.88 76 ASP A N 1
ATOM 606 C CA . ASP A 1 76 ? -9.669 5.272 34.383 1.00 93.88 76 ASP A CA 1
ATOM 607 C C . ASP A 1 76 ? -9.825 4.467 33.092 1.00 93.88 76 ASP A C 1
ATOM 609 O O . ASP A 1 76 ? -10.708 3.609 32.994 1.00 93.88 76 ASP A O 1
ATOM 613 N N . ALA A 1 77 ? -9.061 4.845 32.067 1.00 92.25 77 ALA A N 1
ATOM 614 C CA . ALA A 1 77 ? -9.260 4.410 30.693 1.00 92.25 77 ALA A CA 1
ATOM 615 C C . ALA A 1 77 ? -7.949 3.878 30.108 1.00 92.25 77 ALA A C 1
ATOM 617 O O . ALA A 1 77 ? -7.112 4.621 29.619 1.00 92.25 77 ALA A O 1
ATOM 618 N N . GLN A 1 78 ? -7.747 2.567 30.096 1.00 90.12 78 GLN A N 1
ATOM 619 C CA . GLN A 1 78 ? -6.500 2.008 29.576 1.00 90.12 78 GLN A CA 1
ATOM 620 C C . GLN A 1 78 ? -6.575 1.834 28.062 1.00 90.12 78 GLN A C 1
ATOM 622 O O . GLN A 1 78 ? -7.468 1.148 27.562 1.00 90.12 78 GLN A O 1
ATOM 627 N N . ALA A 1 79 ? -5.625 2.418 27.328 1.00 87.44 79 ALA A N 1
ATOM 628 C CA . ALA A 1 79 ? -5.488 2.186 25.893 1.00 87.44 79 ALA A CA 1
ATOM 629 C C . ALA A 1 79 ? -5.249 0.693 25.618 1.00 87.44 79 ALA A C 1
ATOM 631 O O . ALA A 1 79 ? -4.442 0.049 26.293 1.00 87.44 79 ALA A O 1
ATOM 632 N N . ARG A 1 80 ? -5.943 0.137 24.623 1.00 85.62 80 ARG A N 1
ATOM 633 C CA . ARG A 1 80 ? -5.784 -1.260 24.196 1.00 85.62 80 ARG A CA 1
ATOM 634 C C . ARG A 1 80 ? -5.619 -1.348 22.689 1.00 85.62 80 ARG A C 1
ATOM 636 O O . ARG A 1 80 ? -5.972 -0.424 21.957 1.00 85.62 80 ARG A O 1
ATOM 643 N N . ASN A 1 81 ? -5.111 -2.483 22.224 1.00 80.38 81 ASN A N 1
ATOM 644 C CA . ASN A 1 81 ? -5.145 -2.805 20.806 1.00 80.38 81 ASN A CA 1
ATOM 645 C C . ASN A 1 81 ? -6.509 -3.393 20.443 1.00 80.38 81 ASN A C 1
ATOM 647 O O . ASN A 1 81 ? -7.170 -4.030 21.267 1.00 80.38 81 ASN A O 1
ATOM 651 N N . TRP A 1 82 ? -6.933 -3.192 19.195 1.00 76.19 82 TRP A N 1
ATOM 652 C CA . TRP A 1 82 ? -8.190 -3.747 18.687 1.00 76.19 82 TRP A CA 1
ATOM 653 C C . TRP A 1 82 ? -8.256 -5.270 18.849 1.00 76.19 82 TRP A C 1
ATOM 655 O O . TRP A 1 82 ? -9.305 -5.803 19.206 1.00 76.19 82 TRP A O 1
ATOM 665 N N . THR A 1 83 ? -7.122 -5.949 18.684 1.00 71.00 83 THR A N 1
ATOM 666 C CA . THR A 1 83 ? -6.966 -7.399 18.863 1.00 71.00 83 THR A CA 1
ATOM 667 C C . THR A 1 83 ? -7.264 -7.881 20.283 1.00 71.00 83 THR A C 1
ATOM 669 O O . THR A 1 83 ? -7.699 -9.015 20.456 1.00 71.00 83 THR A O 1
ATOM 672 N N . ASP A 1 84 ? -7.072 -7.032 21.296 1.00 75.12 84 ASP A N 1
ATOM 673 C CA . ASP A 1 84 ? -7.219 -7.420 22.705 1.00 75.12 84 ASP A CA 1
ATOM 674 C C . ASP A 1 84 ? -8.653 -7.264 23.218 1.00 75.12 84 ASP A C 1
ATOM 676 O O . ASP A 1 84 ? -9.011 -7.851 24.238 1.00 75.12 84 ASP A O 1
ATOM 680 N N . ILE A 1 85 ? -9.456 -6.425 22.554 1.00 75.25 85 ILE A N 1
ATOM 681 C CA . ILE A 1 85 ? -10.799 -6.037 23.012 1.00 75.25 85 ILE A CA 1
ATOM 682 C C . ILE A 1 85 ? -11.919 -6.546 22.104 1.00 75.25 85 ILE A C 1
ATOM 684 O O . ILE A 1 85 ? -13.047 -6.747 22.556 1.00 75.25 85 ILE A O 1
ATOM 688 N N . ALA A 1 86 ? -11.638 -6.764 20.820 1.00 73.06 86 ALA A N 1
ATOM 689 C CA . ALA A 1 86 ? -12.616 -7.269 19.876 1.00 73.06 86 ALA A CA 1
ATOM 690 C C . ALA A 1 86 ? -12.657 -8.804 19.958 1.00 73.06 86 ALA A C 1
ATOM 692 O O . ALA A 1 86 ? -12.055 -9.513 19.160 1.00 73.06 86 ALA A O 1
ATOM 693 N N . HIS A 1 87 ? -13.386 -9.325 20.949 1.00 70.19 87 HIS A N 1
ATOM 694 C CA . HIS A 1 87 ? -13.587 -10.768 21.138 1.00 70.19 87 HIS A CA 1
ATOM 695 C C . HIS A 1 87 ? -14.299 -11.437 19.957 1.00 70.19 87 HIS A C 1
ATOM 697 O O . HIS A 1 87 ? -14.096 -12.618 19.669 1.00 70.19 87 HIS A O 1
ATOM 703 N N . THR A 1 88 ? -15.216 -10.707 19.326 1.00 72.56 88 THR A N 1
ATOM 704 C CA . THR A 1 88 ? -15.988 -11.156 18.170 1.00 72.56 88 THR A CA 1
ATOM 705 C C . THR A 1 88 ? -16.247 -9.956 17.282 1.00 72.56 88 THR A C 1
ATOM 707 O O . THR A 1 88 ? -16.822 -8.964 17.733 1.00 72.56 88 THR A O 1
ATOM 710 N N . TYR A 1 89 ? -15.780 -10.019 16.043 1.00 69.81 89 TYR A N 1
ATOM 711 C CA . TYR A 1 89 ? -15.932 -8.932 15.088 1.00 69.81 89 TYR A CA 1
ATOM 712 C C . TYR A 1 89 ? -15.916 -9.459 13.663 1.00 69.81 89 TYR A C 1
ATOM 714 O O . TYR A 1 89 ? -15.275 -10.460 13.353 1.00 69.81 89 TYR A O 1
ATOM 722 N N . SER A 1 90 ? -16.597 -8.724 12.793 1.00 71.50 90 SER A N 1
ATOM 723 C CA . SER A 1 90 ? -16.459 -8.853 11.352 1.00 71.50 90 SER A CA 1
ATOM 724 C C . SER A 1 90 ? -15.960 -7.528 10.794 1.00 71.50 90 SER A C 1
ATOM 726 O O . SER A 1 90 ? -16.580 -6.490 11.045 1.00 71.50 90 SER A O 1
ATOM 728 N N . LEU A 1 91 ? -14.879 -7.551 10.026 1.00 70.75 91 LEU A N 1
ATOM 729 C CA . LEU A 1 91 ? -14.405 -6.398 9.272 1.00 70.75 91 LEU A CA 1
ATOM 730 C C . LEU A 1 91 ? -14.490 -6.741 7.788 1.00 70.75 91 LEU A C 1
ATOM 732 O O . LEU A 1 91 ? -13.952 -7.749 7.346 1.00 70.75 91 LEU A O 1
ATOM 736 N N . SER A 1 92 ? -15.188 -5.895 7.035 1.00 72.00 92 SER A N 1
ATOM 737 C CA . SER A 1 92 ? -15.343 -6.039 5.592 1.00 72.00 92 SER A CA 1
ATOM 738 C C . SER A 1 92 ? -14.977 -4.733 4.897 1.00 72.00 92 SER A C 1
ATOM 740 O O . SER A 1 92 ? -15.608 -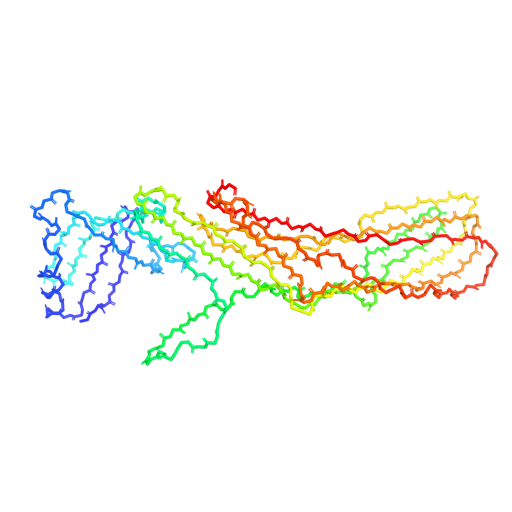3.699 5.138 1.00 72.00 92 SER A O 1
ATOM 742 N N . ILE A 1 93 ? -14.006 -4.795 4.000 1.00 72.38 93 ILE A N 1
ATOM 743 C CA . ILE A 1 93 ? -13.683 -3.767 3.020 1.00 72.38 93 ILE A CA 1
ATOM 744 C C . ILE A 1 93 ? -14.182 -4.320 1.694 1.00 72.38 93 ILE A C 1
ATOM 746 O O . ILE A 1 93 ? -13.614 -5.264 1.160 1.00 72.38 93 ILE A O 1
ATOM 750 N N . ARG A 1 94 ? -15.302 -3.790 1.202 1.00 68.81 94 ARG A N 1
ATOM 751 C CA . ARG A 1 94 ? -15.902 -4.239 -0.055 1.00 68.81 94 ARG A CA 1
ATOM 752 C C . ARG A 1 94 ? -16.261 -3.063 -0.932 1.00 68.81 94 ARG A C 1
ATOM 754 O O . ARG A 1 94 ? -16.907 -2.110 -0.494 1.00 68.81 94 ARG A O 1
ATOM 761 N N . HIS A 1 95 ? -15.959 -3.213 -2.203 1.00 64.75 95 HIS A N 1
ATOM 762 C CA . HIS A 1 95 ? -16.413 -2.335 -3.260 1.00 64.75 95 HIS A CA 1
ATOM 763 C C . HIS A 1 95 ? -17.811 -2.795 -3.728 1.00 64.75 95 HIS A C 1
ATOM 765 O O . HIS A 1 95 ? -17.999 -3.920 -4.195 1.00 64.75 95 HIS A O 1
ATOM 771 N N . GLY A 1 96 ? -18.830 -1.942 -3.644 1.00 53.81 96 GLY A N 1
ATOM 772 C CA . GLY A 1 96 ? -20.187 -2.290 -4.085 1.00 53.81 96 GLY A CA 1
ATOM 773 C C . GLY A 1 96 ? -21.029 -1.061 -4.419 1.00 53.81 96 GLY A C 1
ATOM 774 O O . GLY A 1 96 ? -20.724 0.026 -3.922 1.00 53.81 96 GLY A O 1
ATOM 775 N N . PRO A 1 97 ? -22.087 -1.199 -5.247 1.00 45.75 97 PRO A N 1
ATOM 776 C CA . PRO A 1 97 ? -23.045 -0.119 -5.436 1.00 45.75 97 PRO A CA 1
ATOM 777 C C . PRO A 1 97 ? -23.633 0.282 -4.074 1.00 45.75 97 PRO A C 1
ATOM 779 O O . PRO A 1 97 ? -23.766 -0.568 -3.185 1.00 45.75 97 PRO A O 1
ATOM 782 N N . PRO A 1 98 ? -23.957 1.571 -3.878 1.00 42.53 98 PRO A N 1
ATOM 783 C CA . PRO A 1 98 ? -24.404 2.078 -2.592 1.00 42.53 98 PRO A CA 1
ATOM 784 C C . PRO A 1 98 ? -25.609 1.272 -2.106 1.00 42.53 98 PRO A C 1
ATOM 786 O O . PRO A 1 98 ? -26.653 1.230 -2.754 1.00 42.53 98 PRO A O 1
ATOM 789 N N . ILE A 1 99 ? -25.468 0.643 -0.939 1.00 48.34 99 ILE A N 1
ATOM 790 C CA . ILE A 1 99 ? -26.624 0.176 -0.173 1.00 48.34 99 ILE A CA 1
ATOM 791 C C . ILE A 1 99 ? -27.471 1.432 0.079 1.00 48.34 99 ILE A C 1
ATOM 793 O O . ILE A 1 99 ? -26.897 2.425 0.539 1.00 48.34 99 ILE A O 1
ATOM 797 N N . PRO A 1 100 ? -28.781 1.448 -0.222 1.00 45.56 100 PRO A N 1
ATOM 798 C CA . PRO A 1 100 ? -29.610 2.621 0.015 1.00 45.56 100 PRO A CA 1
ATOM 799 C C . PRO A 1 100 ? -29.707 2.851 1.527 1.00 45.56 100 PRO A C 1
ATOM 801 O O . PRO A 1 100 ? -30.540 2.269 2.215 1.00 45.56 100 PRO A O 1
ATOM 804 N N . SER A 1 101 ? -28.804 3.665 2.069 1.00 46.94 101 SER A N 1
ATOM 805 C CA . SER A 1 101 ? -28.778 4.040 3.477 1.00 46.94 101 SER A CA 1
ATOM 806 C C . SER A 1 101 ? -29.217 5.490 3.621 1.00 46.94 101 SER A C 1
ATOM 808 O O . SER A 1 101 ? -28.559 6.401 3.128 1.00 46.94 101 SER A O 1
ATOM 810 N N . PHE A 1 102 ? -30.296 5.718 4.368 1.00 50.53 102 PHE A N 1
ATOM 811 C CA . PHE A 1 102 ? -30.834 7.042 4.707 1.00 50.53 102 PHE A CA 1
ATOM 812 C C . PHE A 1 102 ? -29.955 7.856 5.687 1.00 50.53 102 PHE A C 1
ATOM 814 O O . PHE A 1 102 ? -30.445 8.783 6.331 1.00 50.53 102 PHE A O 1
ATOM 821 N N . ARG A 1 103 ? -28.666 7.525 5.849 1.00 45.75 103 ARG A N 1
ATOM 822 C CA . ARG A 1 103 ? -27.716 8.241 6.718 1.00 45.75 103 ARG A CA 1
ATOM 823 C C . ARG A 1 103 ? -26.305 8.223 6.130 1.00 45.75 103 ARG A C 1
ATOM 825 O O . ARG A 1 103 ? -25.909 7.252 5.493 1.00 45.75 103 ARG A O 1
ATOM 832 N N . LEU A 1 104 ? -25.579 9.320 6.360 1.00 45.06 104 LEU A N 1
ATOM 833 C CA . LEU A 1 104 ? -24.218 9.573 5.884 1.00 45.06 104 LEU A CA 1
ATOM 834 C C . LEU A 1 104 ? -23.257 8.455 6.314 1.00 45.06 104 LEU A C 1
ATOM 836 O O . LEU A 1 104 ? -23.069 8.226 7.507 1.00 45.06 104 LEU A O 1
ATOM 840 N N . VAL A 1 105 ? -22.602 7.820 5.340 1.00 46.09 105 VAL A N 1
ATOM 841 C CA . VAL A 1 105 ? -21.431 6.964 5.561 1.00 46.09 105 VAL A CA 1
ATOM 842 C C . VAL A 1 105 ? -20.312 7.481 4.669 1.00 46.09 105 VAL A C 1
ATOM 844 O O . VAL A 1 105 ? -20.426 7.448 3.445 1.00 46.09 105 VAL A O 1
ATOM 847 N N . ARG A 1 106 ? -19.216 7.949 5.274 1.00 41.66 106 ARG A N 1
ATOM 848 C CA . ARG A 1 106 ? -17.950 8.135 4.560 1.00 41.66 106 ARG A CA 1
ATOM 849 C C . ARG A 1 106 ? -17.333 6.745 4.413 1.00 41.66 106 ARG A C 1
ATOM 851 O O . ARG A 1 106 ? -16.751 6.238 5.365 1.00 41.66 106 ARG A O 1
ATOM 858 N N . ARG A 1 107 ? -17.545 6.094 3.269 1.00 47.44 107 ARG A N 1
ATOM 859 C CA . ARG A 1 107 ? -16.804 4.877 2.915 1.00 47.44 107 ARG A CA 1
ATOM 860 C C . ARG A 1 107 ? -15.472 5.312 2.314 1.00 47.44 107 ARG A C 1
ATOM 862 O O . ARG A 1 107 ? -15.469 6.174 1.440 1.00 47.44 107 ARG A O 1
ATOM 869 N N . ALA A 1 108 ? -14.371 4.756 2.805 1.00 46.97 108 ALA A N 1
ATOM 870 C CA . ALA A 1 108 ? -13.134 4.760 2.043 1.00 46.97 108 ALA A CA 1
ATOM 871 C C . ALA A 1 108 ? -13.313 3.700 0.953 1.00 46.97 108 ALA A C 1
ATOM 873 O O . ALA A 1 108 ? -13.465 2.520 1.263 1.00 46.97 108 ALA A O 1
ATOM 874 N N . ASP A 1 109 ? -13.419 4.139 -0.296 1.00 52.31 109 ASP A N 1
ATOM 875 C CA . ASP A 1 109 ? -13.203 3.255 -1.433 1.00 52.31 109 ASP A CA 1
ATOM 876 C C . ASP A 1 109 ? -11.706 2.930 -1.420 1.00 52.31 109 ASP A C 1
ATOM 878 O O . ASP A 1 109 ? -10.884 3.830 -1.604 1.00 52.31 109 ASP A O 1
ATOM 882 N N . VAL A 1 110 ? -11.337 1.702 -1.050 1.00 59.62 110 VAL A N 1
ATOM 883 C CA . VAL A 1 110 ? -9.926 1.306 -0.926 1.00 59.62 110 VAL A CA 1
ATOM 884 C C . VAL A 1 110 ? -9.470 0.773 -2.278 1.00 59.62 110 VAL A C 1
ATOM 886 O O . VAL A 1 110 ? -9.270 -0.424 -2.478 1.00 59.62 110 VAL A O 1
ATOM 889 N N . SER A 1 111 ? -9.347 1.686 -3.237 1.00 67.94 111 SER A N 1
ATOM 890 C CA . SER A 1 111 ? -8.652 1.420 -4.489 1.00 67.94 111 SER A CA 1
ATOM 891 C C . SER A 1 111 ? -7.187 1.802 -4.324 1.00 67.94 111 SER A C 1
ATOM 893 O O . SER A 1 111 ? -6.889 2.965 -4.042 1.00 67.94 111 SER A O 1
ATOM 895 N N . LEU A 1 112 ? -6.279 0.853 -4.536 1.00 71.38 112 LEU A N 1
ATOM 896 C CA . LEU A 1 112 ? -4.856 1.154 -4.592 1.00 71.38 112 LEU A CA 1
ATOM 897 C C . LEU A 1 112 ? -4.579 1.866 -5.910 1.00 71.38 112 LEU A C 1
ATOM 899 O O . LEU A 1 112 ? -4.637 1.233 -6.965 1.00 71.38 112 LEU A O 1
ATOM 903 N N . ASN A 1 113 ? -4.353 3.176 -5.876 1.00 76.75 113 ASN A N 1
ATOM 904 C CA . ASN A 1 113 ? -3.978 3.898 -7.082 1.00 76.75 113 ASN A CA 1
ATOM 905 C C . ASN A 1 113 ? -2.553 3.495 -7.465 1.00 76.75 113 ASN A C 1
ATOM 907 O O . ASN A 1 113 ? -1.627 3.690 -6.686 1.00 76.75 113 ASN A O 1
ATOM 911 N N . LEU A 1 114 ? -2.387 2.933 -8.659 1.00 76.25 114 LEU A N 1
ATOM 912 C CA . LEU A 1 114 ? -1.074 2.565 -9.175 1.00 76.25 114 LEU A CA 1
ATOM 913 C C . LEU A 1 114 ? -0.467 3.677 -10.028 1.00 76.25 114 LEU A C 1
ATOM 915 O O . LEU A 1 114 ? 0.624 3.490 -10.553 1.00 76.25 114 LEU A O 1
ATOM 919 N N . ALA A 1 115 ? -1.168 4.792 -10.248 1.00 83.38 115 ALA A N 1
ATOM 920 C CA . ALA A 1 115 ? -0.691 5.839 -11.136 1.00 83.38 115 ALA A CA 1
ATOM 921 C C . ALA A 1 115 ? 0.564 6.526 -10.583 1.00 83.38 115 ALA A C 1
ATOM 923 O O . ALA A 1 115 ? 0.534 7.095 -9.493 1.00 83.38 115 ALA A O 1
ATOM 924 N N . SER A 1 116 ? 1.642 6.503 -11.361 1.00 80.62 116 SER A N 1
ATOM 925 C CA . SER A 1 116 ? 2.905 7.169 -11.044 1.00 80.62 116 SER A CA 1
ATOM 926 C C . SER A 1 116 ? 3.575 7.634 -12.333 1.00 80.62 116 SER A C 1
ATOM 928 O O . SER A 1 116 ? 3.486 6.950 -13.351 1.00 80.62 116 SER A O 1
ATOM 930 N N . ASP A 1 117 ? 4.232 8.790 -12.289 1.00 84.69 117 ASP A N 1
ATOM 931 C CA . ASP A 1 117 ? 5.077 9.312 -13.366 1.00 84.69 117 ASP A CA 1
ATOM 932 C C . ASP A 1 117 ? 6.498 9.447 -12.828 1.00 84.69 117 ASP A C 1
ATOM 934 O O . ASP A 1 117 ? 6.734 10.082 -11.797 1.00 84.69 117 ASP A O 1
ATOM 938 N N . PHE A 1 118 ? 7.435 8.815 -13.520 1.00 77.50 118 PHE A N 1
ATOM 939 C CA . PHE A 1 118 ? 8.853 8.826 -13.181 1.00 77.50 118 PHE A CA 1
ATOM 940 C C . PHE A 1 118 ? 9.712 9.170 -14.402 1.00 77.50 118 PHE A C 1
ATOM 942 O O . PHE A 1 118 ? 10.877 8.779 -14.493 1.00 77.50 118 PHE A O 1
ATOM 949 N N . SER A 1 119 ? 9.135 9.925 -15.338 1.00 87.06 119 SER A N 1
ATOM 950 C CA . SER A 1 119 ? 9.841 10.467 -16.493 1.00 87.06 119 SER A CA 1
ATOM 951 C C . SER A 1 119 ? 10.953 11.425 -16.063 1.00 87.06 119 SER A C 1
ATOM 953 O O . SER A 1 119 ? 10.767 12.288 -15.203 1.00 87.06 119 SER A O 1
ATOM 955 N N . GLY A 1 120 ? 12.134 11.278 -16.660 1.00 87.38 120 GLY A N 1
ATOM 956 C CA . GLY A 1 120 ? 13.318 12.051 -16.298 1.00 87.38 120 GLY A CA 1
ATOM 957 C C . GLY A 1 120 ? 14.635 11.364 -16.646 1.00 87.38 120 GLY A C 1
ATOM 958 O O . GLY A 1 120 ? 14.667 10.270 -17.211 1.00 87.38 120 GLY A O 1
ATOM 959 N N . ASN A 1 121 ? 15.745 12.017 -16.299 1.00 87.12 121 ASN A N 1
ATOM 960 C CA . ASN A 1 121 ? 17.071 11.426 -16.451 1.00 87.12 121 ASN A CA 1
ATOM 961 C C . ASN A 1 121 ? 17.270 10.325 -15.396 1.00 87.12 121 ASN A C 1
ATOM 963 O O . ASN A 1 121 ? 17.201 10.592 -14.197 1.00 87.12 121 ASN A O 1
ATOM 967 N N . LEU A 1 122 ? 17.506 9.093 -15.850 1.00 75.44 122 LEU A N 1
ATOM 968 C CA . LEU A 1 122 ? 17.743 7.934 -14.985 1.00 75.44 122 LEU A CA 1
ATOM 969 C C . LEU A 1 122 ? 19.233 7.735 -14.696 1.00 75.44 122 LEU A C 1
ATOM 971 O O . LEU A 1 122 ? 19.611 7.221 -13.643 1.00 75.44 122 LEU A O 1
ATOM 975 N N . LEU A 1 123 ? 20.082 8.104 -15.657 1.00 76.44 123 LEU A N 1
ATOM 976 C CA . LEU A 1 123 ? 21.526 7.946 -15.575 1.00 76.44 123 LEU A CA 1
ATOM 977 C C . LEU A 1 123 ? 22.227 8.988 -16.446 1.00 76.44 123 LEU A C 1
ATOM 979 O O . LEU A 1 123 ? 21.819 9.242 -17.583 1.00 76.44 123 LEU A O 1
ATOM 983 N N . GLN A 1 124 ? 23.346 9.503 -15.944 1.00 86.12 124 GLN A N 1
ATOM 984 C CA . GLN A 1 124 ? 24.328 10.234 -16.733 1.00 86.12 124 GLN A CA 1
ATOM 985 C C . GLN A 1 124 ? 25.732 9.917 -16.210 1.00 86.12 124 GLN A C 1
ATOM 987 O O . GLN A 1 124 ? 26.067 10.258 -15.078 1.00 86.12 124 GLN A O 1
ATOM 992 N N . GLU A 1 125 ? 26.547 9.240 -17.020 1.00 79.81 125 GLU A N 1
ATOM 993 C CA . GLU A 1 125 ? 27.890 8.794 -16.634 1.00 79.81 125 GLU A CA 1
ATOM 994 C C . GLU A 1 125 ? 28.886 8.907 -17.795 1.00 79.81 125 GLU A C 1
ATOM 996 O O . GLU A 1 125 ? 28.519 8.763 -18.960 1.00 79.81 125 GLU A O 1
ATOM 1001 N N . SER A 1 126 ? 30.166 9.106 -17.466 1.00 79.50 126 SER A N 1
ATOM 1002 C CA . SER A 1 126 ? 31.277 9.076 -18.425 1.00 79.50 126 SER A CA 1
ATOM 1003 C C . SER A 1 126 ? 32.179 7.881 -18.120 1.00 79.50 126 SER A C 1
ATOM 1005 O O . SER A 1 126 ? 32.871 7.857 -17.099 1.00 79.50 126 SER A O 1
ATOM 1007 N N . VAL A 1 127 ? 32.200 6.884 -19.004 1.00 68.12 127 VAL A N 1
ATOM 1008 C CA . VAL A 1 127 ? 32.923 5.620 -18.800 1.00 68.12 127 VAL A CA 1
ATOM 1009 C C . VAL A 1 127 ? 33.891 5.387 -19.959 1.00 68.12 127 VAL A C 1
ATOM 1011 O O . VAL A 1 127 ? 33.503 5.386 -21.121 1.00 68.12 127 VAL A O 1
ATOM 1014 N N . TYR A 1 128 ? 35.181 5.214 -19.649 1.00 71.12 128 TYR A N 1
ATOM 1015 C CA . TYR A 1 128 ? 36.252 4.964 -20.632 1.00 71.12 128 TYR A CA 1
ATOM 1016 C C . TYR A 1 128 ? 36.281 5.937 -21.834 1.00 71.12 128 TYR A C 1
ATOM 1018 O O . TYR A 1 128 ? 36.650 5.546 -22.939 1.00 71.12 128 TYR A O 1
ATOM 1026 N N . GLY A 1 129 ? 35.929 7.211 -21.615 1.00 71.94 129 GLY A N 1
ATOM 1027 C CA . GLY A 1 129 ? 35.914 8.243 -22.662 1.00 71.94 129 GLY A CA 1
ATOM 1028 C C . GLY A 1 129 ? 34.644 8.269 -23.521 1.00 71.94 129 GLY A C 1
ATOM 1029 O O . GLY A 1 129 ? 34.655 8.889 -24.585 1.00 71.94 129 GLY A O 1
ATOM 1030 N N . VAL A 1 130 ? 33.579 7.595 -23.077 1.00 73.75 130 VAL A N 1
ATOM 1031 C CA . VAL A 1 130 ? 32.231 7.676 -23.648 1.00 73.75 130 VAL A CA 1
ATOM 1032 C C . VAL A 1 130 ? 31.291 8.307 -22.629 1.00 73.75 130 VAL A C 1
ATOM 1034 O O . VAL A 1 130 ? 31.167 7.806 -21.513 1.00 73.75 130 VAL A O 1
ATOM 1037 N N . ASP A 1 131 ? 30.629 9.387 -23.026 1.00 83.88 131 ASP A N 1
ATOM 1038 C CA . ASP A 1 131 ? 29.534 10.002 -22.284 1.00 83.88 131 ASP A CA 1
ATOM 1039 C C . ASP A 1 131 ? 28.235 9.281 -22.622 1.00 83.88 131 ASP A C 1
ATOM 1041 O O . ASP A 1 131 ? 27.910 9.091 -23.799 1.00 83.88 131 ASP A O 1
ATOM 1045 N N . MET A 1 132 ? 27.501 8.877 -21.591 1.00 76.56 132 MET A N 1
ATOM 1046 C CA . MET A 1 132 ? 26.282 8.092 -21.714 1.00 76.56 132 MET A CA 1
ATOM 1047 C C . MET A 1 132 ? 25.157 8.730 -20.910 1.00 76.56 132 MET A C 1
ATOM 1049 O O . MET A 1 132 ? 25.361 9.133 -19.763 1.00 76.56 132 MET A O 1
ATOM 1053 N N . SER A 1 133 ? 23.960 8.783 -21.492 1.00 84.50 133 SER A N 1
ATOM 1054 C CA . SER A 1 133 ? 22.732 9.107 -20.767 1.00 84.50 133 SER A CA 1
ATOM 1055 C C . SER A 1 133 ? 21.655 8.063 -21.017 1.00 84.50 133 SER A C 1
ATOM 1057 O O . SER A 1 133 ? 21.562 7.483 -22.103 1.00 84.50 133 SER A O 1
ATOM 1059 N N . VAL A 1 134 ? 20.855 7.826 -19.982 1.00 80.62 134 VAL A N 1
ATOM 1060 C CA . VAL A 1 134 ? 19.612 7.063 -20.057 1.00 80.62 134 VAL A CA 1
ATOM 1061 C C . VAL A 1 134 ? 18.511 7.993 -19.591 1.00 80.62 134 VAL A C 1
ATOM 1063 O O . VAL A 1 134 ? 18.443 8.349 -18.414 1.00 80.62 134 VAL A O 1
ATOM 1066 N N . ASP A 1 135 ? 17.663 8.389 -20.521 1.00 87.88 135 ASP A N 1
ATOM 1067 C CA . ASP A 1 135 ? 16.541 9.273 -20.273 1.00 87.88 135 ASP A CA 1
ATOM 1068 C C . ASP A 1 135 ? 15.255 8.470 -20.412 1.00 87.88 135 ASP A C 1
ATOM 1070 O O . ASP A 1 135 ? 15.015 7.817 -21.424 1.00 87.88 135 ASP A O 1
ATOM 1074 N N . CYS A 1 136 ? 14.423 8.498 -19.383 1.00 86.12 136 CYS A N 1
ATOM 1075 C CA . CYS A 1 136 ? 13.064 8.008 -19.464 1.00 86.12 136 CYS A CA 1
ATOM 1076 C C . CYS A 1 136 ? 12.179 9.143 -19.996 1.00 86.12 136 CYS A C 1
ATOM 1078 O O . CYS A 1 136 ? 11.905 10.115 -19.289 1.00 86.12 136 CYS A O 1
ATOM 1080 N N . THR A 1 137 ? 11.770 9.049 -21.260 1.00 90.81 137 THR A N 1
ATOM 1081 C CA . THR A 1 137 ? 11.014 10.109 -21.947 1.00 90.81 137 THR A CA 1
ATOM 1082 C C . THR A 1 137 ? 9.520 10.043 -21.663 1.00 90.81 137 THR A C 1
ATOM 1084 O O . THR A 1 137 ? 8.846 11.069 -21.702 1.00 90.81 137 THR A O 1
ATOM 1087 N N . ASN A 1 138 ? 9.013 8.842 -21.396 1.00 91.56 138 ASN A N 1
ATOM 1088 C CA . ASN A 1 138 ? 7.633 8.583 -21.012 1.00 91.56 138 ASN A CA 1
ATOM 1089 C C . ASN A 1 138 ? 7.605 7.265 -20.239 1.00 91.56 138 ASN A C 1
ATOM 1091 O O . ASN A 1 138 ? 7.499 6.188 -20.834 1.00 91.56 138 ASN A O 1
ATOM 1095 N N . CYS A 1 139 ? 7.759 7.334 -18.920 1.00 85.62 139 CYS A N 1
ATOM 1096 C CA . CYS A 1 139 ? 7.612 6.147 -18.096 1.00 85.62 139 CYS A CA 1
ATOM 1097 C C . CYS A 1 139 ? 6.761 6.403 -16.872 1.00 85.62 139 CYS A C 1
ATOM 1099 O O . CYS A 1 139 ? 6.866 7.420 -16.185 1.00 85.62 139 CYS A O 1
ATOM 1101 N N . GLY A 1 140 ? 5.922 5.421 -16.607 1.00 83.62 140 GLY A N 1
ATOM 1102 C CA . GLY A 1 140 ? 4.900 5.534 -15.604 1.00 83.62 140 GLY A CA 1
ATOM 1103 C C . GLY A 1 140 ? 4.158 4.229 -15.417 1.00 83.62 140 GLY A C 1
ATOM 1104 O O . GLY A 1 140 ? 4.345 3.231 -16.121 1.00 83.62 140 GLY A O 1
ATOM 1105 N N . THR A 1 141 ? 3.275 4.272 -14.442 1.00 83.94 141 THR A N 1
ATOM 1106 C CA . THR A 1 141 ? 2.261 3.261 -14.194 1.00 83.94 141 THR A CA 1
ATOM 1107 C C . THR A 1 141 ? 0.898 3.934 -14.190 1.00 83.94 141 THR A C 1
ATOM 1109 O O . THR A 1 141 ? 0.775 5.143 -13.989 1.00 83.94 141 THR A O 1
ATOM 1112 N N . SER A 1 142 ? -0.151 3.166 -14.451 1.00 88.25 142 SER A N 1
ATOM 1113 C CA . SER A 1 142 ? -1.534 3.631 -14.402 1.00 88.25 142 SER A CA 1
ATOM 1114 C C . SER A 1 142 ? -2.473 2.506 -13.976 1.00 88.25 142 SER A C 1
ATOM 1116 O O . SER A 1 142 ? -2.082 1.337 -13.907 1.00 88.25 142 SER A O 1
ATOM 1118 N N . GLY A 1 143 ? -3.716 2.878 -13.677 1.00 86.88 143 GLY A N 1
ATOM 1119 C CA . GLY A 1 143 ? -4.744 1.962 -13.202 1.00 86.88 143 GLY A CA 1
ATOM 1120 C C . GLY A 1 143 ? -4.802 1.866 -11.684 1.00 86.88 143 GLY A C 1
ATOM 1121 O O . GLY A 1 143 ? -4.186 2.647 -10.956 1.00 86.88 143 GLY A O 1
ATOM 1122 N N . SER A 1 144 ? -5.585 0.911 -11.199 1.00 83.31 144 SER A N 1
ATOM 1123 C CA . SER A 1 144 ? -5.735 0.657 -9.770 1.00 83.31 144 SER A CA 1
ATOM 1124 C C . SER A 1 144 ? -5.903 -0.824 -9.456 1.00 83.31 144 SER A C 1
ATOM 1126 O O . SER A 1 144 ? -6.289 -1.619 -10.315 1.00 83.31 144 SER A O 1
ATOM 1128 N N . LEU A 1 145 ? -5.626 -1.209 -8.210 1.00 82.62 145 LEU A N 1
ATOM 1129 C CA . LEU A 1 145 ? -6.046 -2.501 -7.675 1.00 82.62 145 LEU A CA 1
ATOM 1130 C C . LEU A 1 145 ? -7.281 -2.307 -6.807 1.00 82.62 145 LEU A C 1
ATOM 1132 O O . LEU A 1 145 ? -7.287 -1.527 -5.854 1.00 82.62 145 LEU A O 1
ATOM 1136 N N . ARG A 1 146 ? -8.324 -3.058 -7.133 1.00 83.44 146 ARG A N 1
ATOM 1137 C CA . ARG A 1 146 ? -9.486 -3.248 -6.283 1.00 83.44 146 ARG A CA 1
ATOM 1138 C C . ARG A 1 146 ? -9.149 -4.328 -5.268 1.00 83.44 146 ARG A C 1
ATOM 1140 O O . ARG A 1 146 ? -8.905 -5.471 -5.655 1.00 83.44 146 ARG A O 1
ATOM 1147 N N . VAL A 1 147 ? -9.153 -3.957 -3.996 1.00 79.12 147 VAL A N 1
ATOM 1148 C CA . VAL A 1 147 ? -8.903 -4.876 -2.888 1.00 79.12 147 VAL A CA 1
ATOM 1149 C C . VAL A 1 147 ? -10.181 -5.038 -2.076 1.00 79.12 147 VAL A C 1
ATOM 1151 O O . VAL A 1 147 ? -10.664 -4.087 -1.467 1.00 79.12 147 VAL A O 1
ATOM 1154 N N . ASP A 1 148 ? -10.728 -6.246 -2.065 1.00 83.62 148 ASP A N 1
ATOM 1155 C CA . ASP A 1 148 ? -11.807 -6.625 -1.162 1.00 83.62 148 ASP A CA 1
ATOM 1156 C C . ASP A 1 148 ? -11.211 -7.492 -0.037 1.00 83.62 148 ASP A C 1
ATOM 1158 O O . ASP A 1 148 ? -10.457 -8.429 -0.294 1.00 83.62 148 ASP A O 1
ATOM 1162 N N . PHE A 1 149 ? -11.513 -7.164 1.216 1.00 79.81 149 PHE A N 1
ATOM 1163 C CA . PHE A 1 149 ? -11.039 -7.882 2.398 1.00 79.81 149 PHE A CA 1
ATOM 1164 C C . PHE A 1 149 ? -12.211 -8.200 3.308 1.00 79.81 149 PHE A C 1
ATOM 1166 O O . PHE A 1 149 ? -13.025 -7.329 3.607 1.00 79.81 149 PHE A O 1
ATOM 1173 N N . ASP A 1 150 ? -12.269 -9.427 3.801 1.00 83.19 150 ASP A N 1
ATOM 1174 C CA . ASP A 1 150 ? -13.255 -9.847 4.780 1.00 83.19 150 ASP A CA 1
ATOM 1175 C C . ASP A 1 150 ? -12.585 -10.694 5.846 1.00 83.19 150 ASP A C 1
ATOM 1177 O O . ASP A 1 150 ? -11.885 -11.652 5.539 1.00 83.19 150 ASP A O 1
ATOM 1181 N N . ILE A 1 151 ? -12.837 -10.364 7.105 1.00 80.31 151 ILE A N 1
ATOM 1182 C CA . ILE A 1 151 ? -12.399 -11.136 8.259 1.00 80.31 151 ILE A CA 1
ATOM 1183 C C . ILE A 1 151 ? -13.556 -11.277 9.239 1.00 80.31 151 ILE A C 1
ATOM 1185 O O . ILE A 1 151 ? -14.288 -10.321 9.494 1.00 80.31 151 ILE A O 1
ATOM 1189 N N . SER A 1 152 ? -13.710 -12.477 9.787 1.00 82.50 152 SER A N 1
ATOM 1190 C CA . SER A 1 152 ? -14.627 -12.795 10.873 1.00 82.50 152 SER A CA 1
ATOM 1191 C C . SER A 1 152 ? -13.855 -13.520 11.959 1.00 82.50 152 SER A C 1
ATOM 1193 O O . SER A 1 152 ? -13.183 -14.520 11.701 1.00 82.50 152 SER A O 1
ATOM 1195 N N . VAL A 1 153 ? -13.967 -13.010 13.176 1.00 77.62 153 VAL A N 1
ATOM 1196 C CA . VAL A 1 153 ? -13.397 -13.599 14.381 1.00 77.62 153 VAL A CA 1
ATOM 1197 C C . VAL A 1 153 ? -14.543 -13.860 15.344 1.00 77.62 153 VAL A C 1
ATOM 1199 O O . VAL A 1 153 ? -15.303 -12.937 15.637 1.00 77.62 153 VAL A O 1
ATOM 1202 N N . SER A 1 154 ? -14.632 -15.079 15.872 1.00 82.62 154 SER A N 1
ATOM 1203 C CA . SER A 1 154 ? -15.512 -15.437 16.988 1.00 82.62 154 SER A CA 1
ATOM 1204 C C . SER A 1 154 ? -14.688 -16.009 18.121 1.00 82.62 154 SER A C 1
ATOM 1206 O O . SER A 1 154 ? -13.827 -16.857 17.904 1.00 82.62 154 SER A O 1
ATOM 1208 N N . TRP A 1 155 ? -14.960 -15.561 19.348 1.00 79.00 155 TRP A N 1
ATOM 1209 C CA . TRP A 1 155 ? -14.265 -16.033 20.552 1.00 79.00 155 TRP A CA 1
ATOM 1210 C C . TRP A 1 155 ? -12.732 -16.072 20.414 1.00 79.00 155 TRP A C 1
ATOM 1212 O O . TRP A 1 155 ? -12.095 -17.043 20.814 1.00 79.00 155 TRP A O 1
ATOM 1222 N N . PHE A 1 156 ? -12.142 -15.018 19.838 1.00 69.00 156 PHE A N 1
ATOM 1223 C CA . PHE A 1 156 ? -10.705 -14.915 19.525 1.00 69.00 156 PHE A CA 1
ATOM 1224 C C . PHE A 1 156 ? -10.145 -15.927 18.512 1.00 69.00 156 PHE A C 1
ATOM 1226 O O . PHE A 1 156 ? -8.942 -15.926 18.253 1.00 69.00 156 PHE A O 1
ATOM 1233 N N . SER A 1 157 ? -10.981 -16.774 17.917 1.00 75.06 157 SER A N 1
ATOM 1234 C CA . SER A 1 157 ? -10.597 -17.646 16.810 1.00 75.06 157 SER A CA 1
ATOM 1235 C C . SER A 1 157 ? -11.021 -17.050 15.474 1.00 75.06 157 SER A C 1
ATOM 1237 O O . SER A 1 157 ? -12.099 -16.469 15.352 1.00 75.06 157 SER A O 1
ATOM 1239 N N . LEU A 1 158 ? -10.148 -17.172 14.476 1.00 76.12 158 LEU A N 1
ATOM 1240 C CA . LEU A 1 158 ? -10.430 -16.754 13.110 1.00 76.12 158 LEU A CA 1
ATOM 1241 C C . LEU A 1 158 ? -11.429 -17.732 12.481 1.00 76.12 158 LEU A C 1
ATOM 1243 O O . LEU A 1 158 ? -11.070 -18.877 12.212 1.00 76.12 158 LEU A O 1
ATOM 1247 N N . ASP A 1 159 ? -12.661 -17.285 12.243 1.00 84.38 159 ASP A N 1
ATOM 1248 C CA . ASP A 1 159 ? -13.690 -18.106 11.593 1.00 84.38 159 ASP A CA 1
ATOM 1249 C C . ASP A 1 159 ? -13.512 -18.109 10.075 1.00 84.38 159 ASP A C 1
ATOM 1251 O O . ASP A 1 159 ? -13.650 -19.135 9.414 1.00 84.38 159 ASP A O 1
ATOM 1255 N N . SER A 1 160 ? -13.224 -16.933 9.518 1.00 84.56 160 SER A N 1
ATOM 1256 C CA . SER A 1 160 ? -12.986 -16.736 8.092 1.00 84.56 160 SER A CA 1
ATOM 1257 C C . SER A 1 160 ? -12.065 -15.547 7.891 1.00 84.56 160 SER A C 1
ATOM 1259 O O . SER A 1 160 ? -12.241 -14.520 8.547 1.00 84.56 160 SER A O 1
ATOM 1261 N N . ALA A 1 161 ? -11.151 -15.637 6.935 1.00 82.56 161 ALA A N 1
ATOM 1262 C CA . ALA A 1 161 ? -10.479 -14.462 6.407 1.00 82.56 161 ALA A CA 1
ATOM 1263 C C . ALA A 1 161 ? -10.185 -14.657 4.928 1.00 82.56 161 ALA A C 1
ATOM 1265 O O . ALA A 1 161 ? -9.594 -15.664 4.543 1.00 82.56 161 ALA A O 1
ATOM 1266 N N . SER A 1 162 ? -10.602 -13.692 4.118 1.00 85.25 162 SER A N 1
ATOM 1267 C CA . SER A 1 162 ? -10.410 -13.714 2.679 1.00 85.25 162 SER A CA 1
ATOM 1268 C C . SER A 1 162 ? -9.955 -12.364 2.147 1.00 85.25 162 SER A C 1
ATOM 1270 O O . SER A 1 162 ? -10.476 -11.323 2.545 1.00 85.25 162 SER A O 1
ATOM 1272 N N . ILE A 1 163 ? -9.025 -12.397 1.198 1.00 83.19 163 ILE A N 1
ATOM 1273 C CA . ILE A 1 163 ? -8.554 -11.241 0.437 1.00 83.19 163 ILE A CA 1
ATOM 1274 C C . ILE A 1 163 ? -8.826 -11.517 -1.040 1.00 83.19 163 ILE A C 1
ATOM 1276 O O . ILE A 1 163 ? -8.479 -12.579 -1.550 1.00 83.19 163 ILE A O 1
ATOM 1280 N N . THR A 1 164 ? -9.424 -10.556 -1.737 1.00 86.06 164 THR A N 1
ATOM 1281 C CA . THR A 1 164 ? -9.589 -10.573 -3.191 1.00 86.06 164 THR A CA 1
ATOM 1282 C C . THR A 1 164 ? -8.920 -9.350 -3.800 1.00 86.06 164 THR A C 1
ATOM 1284 O O . THR A 1 164 ? -9.179 -8.225 -3.381 1.00 86.06 164 THR A O 1
ATOM 1287 N N . ILE A 1 165 ? -8.083 -9.559 -4.814 1.00 84.12 165 ILE A N 1
ATOM 1288 C CA . ILE A 1 165 ? -7.374 -8.502 -5.539 1.00 84.12 165 ILE A CA 1
ATOM 1289 C C . ILE A 1 165 ? -7.714 -8.616 -7.021 1.00 84.12 165 ILE A C 1
ATOM 1291 O O . ILE A 1 165 ? -7.541 -9.678 -7.627 1.00 84.12 165 ILE A O 1
ATOM 1295 N N . GLN A 1 166 ? -8.178 -7.512 -7.605 1.00 88.19 166 GLN A N 1
ATOM 1296 C CA . GLN A 1 166 ? -8.511 -7.412 -9.025 1.00 88.19 166 GLN A CA 1
ATOM 1297 C C . GLN A 1 166 ? -7.956 -6.115 -9.622 1.00 88.19 166 GLN A C 1
ATOM 1299 O O . GLN A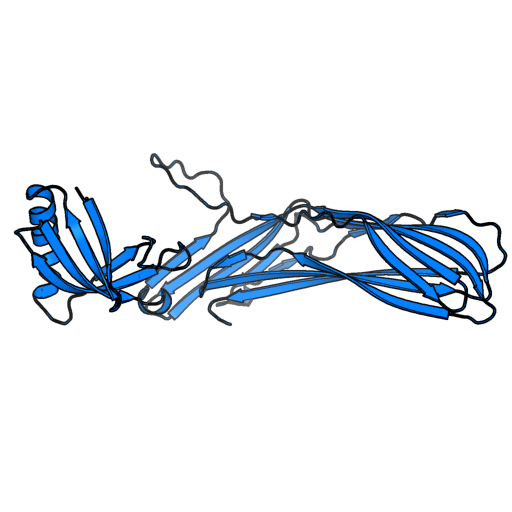 1 166 ? -8.205 -5.040 -9.074 1.00 88.19 166 GLN A O 1
ATOM 1304 N N . PRO A 1 167 ? -7.240 -6.166 -10.751 1.00 88.19 167 PRO A N 1
ATOM 1305 C CA . PRO A 1 167 ? -6.766 -4.968 -11.425 1.00 88.19 167 PRO A CA 1
ATOM 1306 C C . PRO A 1 167 ? -7.886 -4.225 -12.160 1.00 88.19 167 PRO A C 1
ATOM 1308 O O . PRO A 1 167 ? -8.911 -4.791 -12.547 1.00 88.19 167 PRO A O 1
ATOM 1311 N N . ARG A 1 168 ? -7.667 -2.925 -12.350 1.00 90.38 168 ARG A N 1
ATOM 1312 C CA . ARG A 1 168 ? -8.497 -2.012 -13.133 1.00 90.38 168 ARG A CA 1
ATOM 1313 C C . ARG A 1 168 ? -7.605 -1.159 -14.015 1.00 90.38 168 ARG A C 1
ATOM 1315 O O . ARG A 1 168 ? -6.959 -0.235 -13.523 1.00 90.38 168 ARG A O 1
ATOM 1322 N N . SER A 1 169 ? -7.582 -1.472 -15.305 1.00 92.50 169 SER A N 1
ATOM 1323 C CA . SER A 1 169 ? -6.780 -0.784 -16.315 1.00 92.50 169 SER A CA 1
ATOM 1324 C C . SER A 1 169 ? -5.307 -0.669 -15.915 1.00 92.50 169 SER A C 1
ATOM 1326 O O . SER A 1 169 ? -4.705 0.389 -16.075 1.00 92.50 169 SER A O 1
ATOM 1328 N N . VAL A 1 170 ? -4.744 -1.733 -15.334 1.00 87.75 170 VAL A N 1
ATOM 1329 C CA . VAL A 1 170 ? -3.364 -1.713 -14.834 1.00 87.75 170 VAL A CA 1
ATOM 1330 C C . VAL A 1 170 ? -2.386 -1.815 -15.994 1.00 87.75 170 VAL A C 1
ATOM 1332 O O . VAL A 1 170 ? -2.353 -2.812 -16.723 1.00 87.75 170 VAL A O 1
ATOM 1335 N N . GLU A 1 171 ? -1.567 -0.780 -16.133 1.00 88.12 171 GLU A N 1
ATOM 1336 C CA . GLU A 1 171 ? -0.586 -0.648 -17.201 1.00 88.12 171 GLU A CA 1
ATOM 1337 C C . GLU A 1 171 ? 0.705 -0.027 -16.670 1.00 88.12 171 GLU A C 1
ATOM 1339 O O . GLU A 1 171 ? 0.669 0.927 -15.897 1.00 88.12 171 GLU A O 1
ATOM 1344 N N . ALA A 1 172 ? 1.842 -0.559 -17.111 1.00 83.75 172 ALA A N 1
ATOM 1345 C CA . ALA A 1 172 ? 3.142 0.080 -16.978 1.00 83.75 172 ALA A CA 1
ATOM 1346 C C . ALA A 1 172 ? 3.667 0.402 -18.374 1.00 83.75 172 ALA A C 1
ATOM 1348 O O . ALA A 1 172 ? 3.537 -0.405 -19.297 1.00 83.75 172 ALA A O 1
ATOM 1349 N N . PHE A 1 173 ? 4.264 1.570 -18.529 1.00 86.12 173 PHE A N 1
ATOM 1350 C CA . PHE A 1 173 ? 4.850 2.015 -19.782 1.00 86.12 173 PHE A CA 1
ATOM 1351 C C . PHE A 1 173 ? 6.254 2.533 -19.509 1.00 86.12 173 PHE A C 1
ATOM 1353 O O . PHE A 1 173 ? 6.516 3.159 -18.483 1.00 86.12 173 PHE A O 1
ATOM 1360 N N . LEU A 1 174 ? 7.168 2.203 -20.412 1.00 83.75 174 LEU A N 1
ATOM 1361 C CA . LEU A 1 174 ? 8.568 2.565 -20.322 1.00 83.75 174 LEU A CA 1
ATOM 1362 C C . LEU A 1 174 ? 9.048 2.953 -21.713 1.00 83.75 174 LEU A C 1
ATOM 1364 O O . LEU A 1 174 ? 9.139 2.093 -22.584 1.00 83.75 174 LEU A O 1
ATOM 1368 N N . GLU A 1 175 ? 9.380 4.220 -21.908 1.00 88.50 175 GLU A N 1
ATOM 1369 C CA . GLU A 1 175 ? 10.065 4.717 -23.098 1.00 88.50 175 GLU A CA 1
ATOM 1370 C C . GLU A 1 175 ? 11.412 5.302 -22.688 1.00 88.50 175 GLU A C 1
ATOM 1372 O O . GLU A 1 175 ? 11.488 6.252 -21.908 1.00 88.50 175 GLU A O 1
ATOM 1377 N N . ILE A 1 176 ? 12.478 4.702 -23.208 1.00 84.19 176 ILE A N 1
ATOM 1378 C CA . ILE A 1 176 ? 13.862 5.023 -22.896 1.00 84.19 176 ILE A CA 1
ATOM 1379 C C . ILE A 1 176 ? 14.543 5.595 -24.132 1.00 84.19 176 ILE A C 1
ATOM 1381 O O . ILE A 1 176 ? 14.486 5.018 -25.219 1.00 84.19 176 ILE A O 1
ATOM 1385 N N . GLN A 1 177 ? 15.265 6.688 -23.933 1.00 87.38 177 GLN A N 1
ATOM 1386 C CA . GLN A 1 177 ? 16.250 7.228 -24.847 1.00 87.38 177 GLN A CA 1
ATOM 1387 C C . GLN A 1 177 ? 17.647 6.991 -24.272 1.00 87.38 177 GLN A C 1
ATOM 1389 O O . GLN A 1 177 ? 17.990 7.453 -23.187 1.00 87.38 177 GLN A O 1
ATOM 1394 N N . LEU A 1 178 ? 18.463 6.265 -25.022 1.00 80.81 178 LEU A N 1
ATOM 1395 C CA . LEU A 1 178 ? 19.878 6.069 -24.755 1.00 80.81 178 LEU A CA 1
ATOM 1396 C C . LEU A 1 178 ? 20.673 7.024 -25.631 1.00 80.81 178 LEU A C 1
ATOM 1398 O O . LEU A 1 178 ? 20.509 7.008 -26.853 1.00 80.81 178 LEU A O 1
ATOM 1402 N N . SER A 1 179 ? 21.572 7.796 -25.031 1.00 84.06 179 SER A N 1
ATOM 1403 C CA . SER A 1 179 ? 22.541 8.609 -25.767 1.00 84.06 179 SER A CA 1
ATOM 1404 C C . SER A 1 179 ? 23.951 8.149 -25.436 1.00 84.06 179 SER A C 1
ATOM 1406 O O . SER A 1 179 ? 24.277 7.964 -24.267 1.00 84.06 179 SER A O 1
ATOM 1408 N N . ALA A 1 180 ? 24.792 7.981 -26.455 1.00 79.06 180 ALA A N 1
ATOM 1409 C CA . ALA A 1 180 ? 26.204 7.650 -26.293 1.00 79.06 180 ALA A CA 1
ATOM 1410 C C . ALA A 1 180 ? 27.070 8.512 -27.220 1.00 79.06 180 ALA A C 1
ATOM 1412 O O . ALA A 1 180 ? 26.790 8.623 -28.417 1.00 79.06 180 ALA A O 1
ATOM 1413 N N . SER A 1 181 ? 28.136 9.101 -26.677 1.00 82.19 181 SER A N 1
ATOM 1414 C CA . SER A 1 181 ? 29.076 9.967 -27.398 1.00 82.19 181 SER A CA 1
ATOM 1415 C C . SER A 1 181 ? 30.509 9.677 -26.964 1.00 82.19 181 SER A C 1
ATOM 1417 O O . SER A 1 181 ? 30.831 9.800 -25.788 1.00 82.19 181 SER A O 1
ATOM 1419 N N . GLY A 1 182 ? 31.389 9.309 -27.895 1.00 76.94 182 GLY A N 1
ATOM 1420 C CA . GLY A 1 182 ? 32.809 9.084 -27.597 1.00 76.94 182 GLY A CA 1
ATOM 1421 C C . GLY A 1 182 ? 33.445 7.980 -28.433 1.00 76.94 182 GLY A C 1
ATOM 1422 O O . GLY A 1 182 ? 32.863 7.529 -29.420 1.00 76.94 182 GLY A O 1
ATOM 1423 N N . ALA A 1 183 ? 34.645 7.544 -28.042 1.00 73.12 183 ALA A N 1
ATOM 1424 C CA . ALA A 1 183 ? 35.387 6.483 -28.721 1.00 73.12 183 ALA A CA 1
ATOM 1425 C C . ALA A 1 183 ? 35.872 5.422 -27.728 1.00 73.12 183 ALA A C 1
ATOM 1427 O O . ALA A 1 183 ? 36.648 5.709 -26.820 1.00 73.12 183 ALA A O 1
ATOM 1428 N N . GLN A 1 184 ? 35.454 4.178 -27.946 1.00 65.38 184 GLN A N 1
ATOM 1429 C CA . GLN A 1 184 ? 35.755 3.036 -27.100 1.00 65.38 184 GLN A CA 1
ATOM 1430 C C . GLN A 1 184 ? 36.411 1.912 -27.905 1.00 65.38 184 GLN A C 1
ATOM 1432 O O . GLN A 1 184 ? 35.879 1.416 -28.900 1.00 65.38 184 GLN A O 1
ATOM 1437 N N . SER A 1 185 ? 37.592 1.485 -27.457 1.00 61.81 185 SER A N 1
ATOM 1438 C CA . SER A 1 185 ? 38.388 0.441 -28.119 1.00 61.81 185 SER A CA 1
ATOM 1439 C C . SER A 1 185 ? 38.210 -0.959 -27.515 1.00 61.81 185 SER A C 1
ATOM 1441 O O . SER A 1 185 ? 38.687 -1.932 -28.106 1.00 61.81 185 SER A O 1
ATOM 1443 N N . THR A 1 186 ? 37.500 -1.081 -26.388 1.00 63.75 186 THR A N 1
ATOM 1444 C CA . THR A 1 186 ? 37.236 -2.333 -25.659 1.00 63.75 186 THR A CA 1
ATOM 1445 C C . THR A 1 186 ? 35.732 -2.572 -25.489 1.00 63.75 186 THR A C 1
ATOM 1447 O O . THR A 1 186 ? 35.030 -1.625 -25.145 1.00 63.75 186 THR A O 1
ATOM 1450 N N . PRO A 1 187 ? 35.227 -3.805 -25.693 1.00 65.75 187 PRO A N 1
ATOM 1451 C CA . PRO A 1 187 ? 33.822 -4.126 -25.443 1.00 65.75 187 PRO A CA 1
ATOM 1452 C C . PRO A 1 187 ? 33.421 -3.851 -23.990 1.00 65.75 187 PRO A C 1
ATOM 1454 O O . PRO A 1 187 ? 34.217 -4.094 -23.080 1.00 65.75 187 PRO A O 1
ATOM 1457 N N . TYR A 1 188 ? 32.196 -3.380 -23.777 1.00 67.44 188 TYR A N 1
ATOM 1458 C CA . TYR A 1 188 ? 31.649 -3.104 -22.450 1.00 67.44 188 TYR A CA 1
ATOM 1459 C C . TYR A 1 188 ? 30.191 -3.547 -22.376 1.00 67.44 188 TYR A C 1
ATOM 1461 O O . TYR A 1 188 ? 29.426 -3.353 -23.319 1.00 67.44 188 TYR A O 1
ATOM 1469 N N . GLY A 1 189 ? 29.836 -4.174 -21.258 1.00 65.25 189 GLY A N 1
ATOM 1470 C CA . GLY A 1 189 ? 28.479 -4.587 -20.944 1.00 65.25 189 GLY A CA 1
ATOM 1471 C C . GLY A 1 189 ? 28.083 -4.014 -19.595 1.00 65.25 189 GLY A C 1
ATOM 1472 O O . GLY A 1 189 ? 28.889 -4.008 -18.662 1.00 65.25 189 GLY A O 1
ATOM 1473 N N . TRP A 1 190 ? 26.853 -3.534 -19.510 1.00 65.12 190 TRP A N 1
ATOM 1474 C CA . TRP A 1 190 ? 26.280 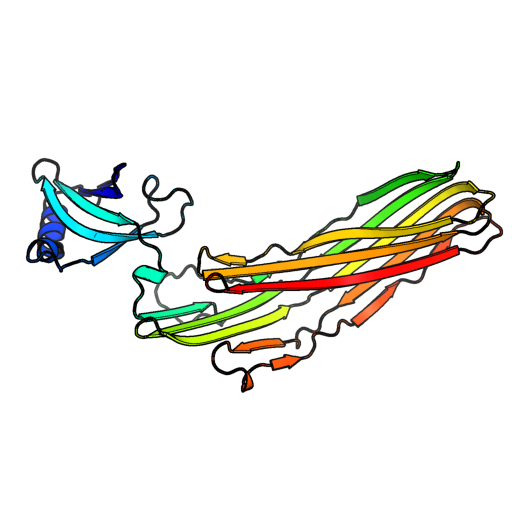-2.978 -18.297 1.00 65.12 190 TRP A CA 1
ATOM 1475 C C . TRP A 1 190 ? 24.880 -3.536 -18.101 1.00 65.12 190 TRP A C 1
ATOM 1477 O O . TRP A 1 190 ? 24.113 -3.631 -19.055 1.00 65.12 190 TRP A O 1
ATOM 1487 N N . GLU A 1 191 ? 24.561 -3.888 -16.863 1.00 67.62 191 GLU A N 1
ATOM 1488 C CA . GLU A 1 191 ? 23.236 -4.311 -16.429 1.00 67.62 191 GLU A CA 1
ATOM 1489 C C . GLU A 1 191 ? 22.981 -3.688 -15.059 1.00 67.62 191 GLU A C 1
ATOM 1491 O O . GLU A 1 191 ? 23.827 -3.770 -14.162 1.00 67.62 191 GLU A O 1
ATOM 1496 N N . LYS A 1 192 ? 21.834 -3.031 -14.898 1.00 64.62 192 LYS A N 1
ATOM 1497 C CA . LYS A 1 192 ? 21.424 -2.457 -13.618 1.00 64.62 192 LYS A CA 1
ATOM 1498 C C . LYS A 1 192 ? 19.907 -2.441 -13.524 1.00 64.62 192 LYS A C 1
ATOM 1500 O O . LYS A 1 192 ? 19.210 -2.188 -14.508 1.00 64.62 192 LYS A O 1
ATOM 1505 N N . THR A 1 193 ? 19.397 -2.636 -12.313 1.00 64.75 193 THR A N 1
ATOM 1506 C CA . THR A 1 193 ? 18.033 -2.227 -11.976 1.00 64.75 193 THR A CA 1
ATOM 1507 C C . THR A 1 193 ? 17.952 -0.714 -12.147 1.00 64.75 193 THR A C 1
ATOM 1509 O O . THR A 1 193 ? 18.582 0.035 -11.398 1.00 64.75 193 THR A O 1
ATOM 1512 N N . LEU A 1 194 ? 17.244 -0.274 -13.184 1.00 61.28 194 LEU A N 1
ATOM 1513 C CA . LEU A 1 194 ? 17.088 1.137 -13.516 1.00 61.28 194 LEU A CA 1
ATOM 1514 C C . LEU A 1 194 ? 16.182 1.836 -12.516 1.00 61.28 194 LEU A C 1
ATOM 1516 O O . LEU A 1 194 ? 16.431 2.980 -12.150 1.00 61.28 194 LEU A O 1
ATOM 1520 N N . ILE A 1 195 ? 15.123 1.147 -12.099 1.00 60.28 195 ILE A N 1
ATOM 1521 C CA . ILE A 1 195 ? 14.108 1.711 -11.225 1.00 60.28 195 ILE A CA 1
ATOM 1522 C C . ILE A 1 195 ? 13.456 0.616 -10.386 1.00 60.28 195 ILE A C 1
ATOM 1524 O O . ILE A 1 195 ? 13.252 -0.502 -10.860 1.00 60.28 195 ILE A O 1
ATOM 1528 N N . SER A 1 196 ? 13.150 0.969 -9.140 1.00 61.75 196 SER A N 1
ATOM 1529 C CA . SER A 1 196 ? 12.281 0.220 -8.239 1.00 61.75 196 SER A CA 1
ATOM 1530 C C . SER A 1 196 ? 11.193 1.180 -7.780 1.00 61.75 196 SER A C 1
ATOM 1532 O O . SER A 1 196 ? 11.481 2.190 -7.134 1.00 61.75 196 SER A O 1
ATOM 1534 N N . ILE A 1 197 ? 9.959 0.929 -8.202 1.00 55.25 197 ILE A N 1
ATOM 1535 C CA . ILE A 1 197 ? 8.823 1.807 -7.928 1.00 55.25 197 ILE A CA 1
ATOM 1536 C C . ILE A 1 197 ? 8.041 1.187 -6.780 1.00 55.25 197 ILE A C 1
ATOM 1538 O O . ILE A 1 197 ? 7.445 0.123 -6.987 1.00 55.25 197 ILE A O 1
ATOM 1542 N N . PRO A 1 198 ? 8.008 1.818 -5.592 1.00 56.31 198 PRO A N 1
ATOM 1543 C CA . PRO A 1 198 ? 7.076 1.413 -4.562 1.00 56.31 198 PRO A CA 1
ATOM 1544 C C . PRO A 1 198 ? 5.673 1.727 -5.072 1.00 56.31 198 PRO A C 1
ATOM 1546 O O . PRO A 1 198 ? 5.317 2.878 -5.324 1.00 56.31 198 PRO A O 1
ATOM 1549 N N . ILE A 1 199 ? 4.879 0.685 -5.252 1.00 61.38 199 ILE A N 1
ATOM 1550 C CA . ILE A 1 199 ? 3.448 0.836 -5.424 1.00 61.38 199 ILE A CA 1
ATOM 1551 C C . ILE A 1 199 ? 2.932 1.220 -4.040 1.00 61.38 199 ILE A C 1
ATOM 1553 O O . ILE A 1 199 ? 3.020 0.397 -3.123 1.00 61.38 199 ILE A O 1
ATOM 1557 N N . GLU A 1 200 ? 2.480 2.472 -3.885 1.00 57.72 200 GLU A N 1
ATOM 1558 C CA . GLU A 1 200 ? 1.940 2.976 -2.619 1.00 57.72 200 GLU A CA 1
ATOM 1559 C C . GLU A 1 200 ? 0.967 1.949 -2.061 1.00 57.72 200 GLU A C 1
ATOM 1561 O O . GLU A 1 200 ? 0.019 1.553 -2.733 1.00 57.72 200 GLU A O 1
ATOM 1566 N N . GLY A 1 201 ? 1.289 1.455 -0.872 1.00 58.38 201 GLY A N 1
ATOM 1567 C CA . GLY A 1 201 ? 0.572 0.382 -0.221 1.00 58.38 201 GLY A CA 1
ATOM 1568 C C . GLY A 1 201 ? -0.657 0.864 0.541 1.00 58.38 201 GLY A C 1
ATOM 1569 O O . GLY A 1 201 ? -0.829 2.052 0.801 1.00 58.38 201 GLY A O 1
ATOM 1570 N N . PHE A 1 202 ? -1.505 -0.077 0.938 1.00 60.38 202 PHE A N 1
ATOM 1571 C CA . PHE A 1 202 ? -2.580 0.168 1.891 1.00 60.38 202 PHE A CA 1
ATOM 1572 C C . PHE A 1 202 ? -2.175 -0.393 3.251 1.00 60.38 202 PHE A C 1
ATOM 1574 O O . PHE A 1 202 ? -1.862 -1.575 3.340 1.00 60.38 202 PHE A O 1
ATOM 1581 N N . ASP A 1 203 ? -2.200 0.431 4.296 1.00 62.38 203 ASP A N 1
ATOM 1582 C CA . ASP A 1 203 ? -1.846 0.020 5.654 1.00 62.38 203 ASP A CA 1
ATOM 1583 C C . ASP A 1 203 ? -2.973 0.368 6.632 1.00 62.38 203 ASP A C 1
ATOM 1585 O O . ASP A 1 203 ? -3.379 1.526 6.757 1.00 62.38 203 ASP A O 1
ATOM 1589 N N . ILE A 1 204 ? -3.495 -0.650 7.314 1.00 58.62 204 ILE A N 1
ATOM 1590 C CA . ILE A 1 204 ? -4.300 -0.502 8.522 1.00 58.62 204 ILE A CA 1
ATOM 1591 C C . ILE A 1 204 ? -3.448 -1.036 9.672 1.00 58.62 204 ILE A C 1
ATOM 1593 O O . ILE A 1 204 ? -3.281 -2.261 9.765 1.00 58.62 204 ILE A O 1
ATOM 1597 N N . PRO A 1 205 ? -2.980 -0.153 10.575 1.00 58.16 205 PRO A N 1
ATOM 1598 C CA . PRO A 1 205 ? -2.133 -0.542 11.691 1.00 58.16 205 PRO A CA 1
ATOM 1599 C C . PRO A 1 205 ? -2.698 -1.741 12.455 1.00 58.16 205 PRO A C 1
ATOM 1601 O O . PRO A 1 205 ? -3.886 -1.774 12.789 1.00 58.16 205 PRO A O 1
ATOM 1604 N N . ASP A 1 206 ? -1.829 -2.719 12.716 1.00 55.78 206 ASP A N 1
ATOM 1605 C CA . ASP A 1 206 ? -2.109 -3.969 13.437 1.00 55.78 206 ASP A CA 1
ATOM 1606 C C . ASP A 1 206 ? -3.132 -4.917 12.769 1.00 55.78 206 ASP A C 1
ATOM 1608 O O . ASP A 1 206 ? -3.483 -5.948 13.348 1.00 55.78 206 ASP A O 1
ATOM 1612 N N . ILE A 1 207 ? -3.624 -4.603 11.562 1.00 58.28 207 ILE A N 1
ATOM 1613 C CA . ILE A 1 207 ? -4.662 -5.388 10.875 1.00 58.28 207 ILE A CA 1
ATOM 1614 C C . ILE A 1 207 ? -4.180 -5.907 9.519 1.00 58.28 207 ILE A C 1
ATOM 1616 O O . ILE A 1 207 ? -4.221 -7.119 9.307 1.00 58.28 207 ILE A O 1
ATOM 1620 N N . ILE A 1 208 ? -3.761 -5.035 8.597 1.00 62.03 208 ILE A N 1
ATOM 1621 C CA . ILE A 1 208 ? -3.349 -5.445 7.245 1.00 62.03 208 ILE A CA 1
ATOM 1622 C C . ILE A 1 208 ? -2.428 -4.412 6.593 1.00 62.03 208 ILE A C 1
ATOM 1624 O O . ILE A 1 208 ? -2.751 -3.228 6.576 1.00 62.03 208 ILE A O 1
ATOM 1628 N N . THR A 1 209 ? -1.340 -4.879 5.985 1.00 64.31 209 THR A N 1
ATOM 1629 C CA . THR A 1 209 ? -0.429 -4.071 5.174 1.00 64.31 209 THR A CA 1
ATOM 1630 C C . THR A 1 209 ? -0.292 -4.724 3.800 1.00 64.31 209 THR A C 1
ATOM 1632 O O . THR A 1 209 ? 0.084 -5.887 3.669 1.00 64.31 209 THR A O 1
ATOM 1635 N N . LEU A 1 210 ? -0.628 -3.983 2.751 1.00 66.19 210 LEU A N 1
ATOM 1636 C CA . LEU A 1 210 ? -0.517 -4.391 1.353 1.00 66.19 210 LEU A CA 1
ATOM 1637 C C . LEU A 1 210 ? 0.466 -3.461 0.664 1.00 66.19 210 LEU A C 1
ATOM 1639 O O . LEU A 1 210 ? 0.290 -2.254 0.737 1.00 66.19 210 LEU A O 1
ATOM 1643 N N . GLY A 1 211 ? 1.462 -3.995 -0.032 1.00 60.84 211 GLY A N 1
ATOM 1644 C CA . GLY A 1 211 ? 2.442 -3.199 -0.766 1.00 60.84 211 GLY A CA 1
ATOM 1645 C C . GLY A 1 211 ? 2.936 -3.929 -2.006 1.00 60.84 211 GLY A C 1
ATOM 1646 O O . GLY A 1 211 ? 2.780 -5.142 -2.137 1.00 60.84 211 GLY A O 1
ATOM 1647 N N . GLY A 1 212 ? 3.529 -3.205 -2.945 1.00 64.69 212 GLY A N 1
ATOM 1648 C CA . GLY A 1 212 ? 4.119 -3.818 -4.128 1.00 64.69 212 GLY A CA 1
ATOM 1649 C C . GLY A 1 212 ? 5.331 -3.053 -4.622 1.00 64.69 212 GLY A C 1
ATOM 1650 O O . GLY A 1 212 ? 5.528 -1.891 -4.273 1.00 64.69 212 GLY A O 1
ATOM 1651 N N . PHE A 1 213 ? 6.125 -3.714 -5.454 1.00 62.66 213 PHE A N 1
ATOM 1652 C CA . PHE A 1 213 ? 7.261 -3.117 -6.141 1.00 62.66 213 PHE A CA 1
ATOM 1653 C C . PHE A 1 213 ? 7.219 -3.494 -7.621 1.00 62.66 213 PHE A C 1
ATOM 1655 O O . PHE A 1 213 ? 6.969 -4.652 -7.972 1.00 62.66 213 PHE A O 1
ATOM 1662 N N . LEU A 1 214 ? 7.457 -2.513 -8.488 1.00 60.81 214 LEU A N 1
ATOM 1663 C CA . LEU A 1 214 ? 7.801 -2.748 -9.888 1.00 60.81 214 LEU A CA 1
ATOM 1664 C C . LEU A 1 214 ? 9.287 -2.454 -10.061 1.00 60.81 214 LEU A C 1
ATOM 1666 O O . LEU A 1 214 ? 9.701 -1.296 -10.008 1.00 60.81 214 LEU A O 1
ATOM 1670 N N . ASP A 1 215 ? 10.062 -3.504 -10.299 1.00 66.81 215 ASP A N 1
ATOM 1671 C CA . ASP A 1 215 ? 11.469 -3.400 -10.649 1.00 66.81 215 ASP A CA 1
ATOM 1672 C C . ASP A 1 215 ? 11.613 -3.466 -12.167 1.00 66.81 215 ASP A C 1
ATOM 1674 O O . ASP A 1 215 ? 11.050 -4.340 -12.829 1.00 66.81 215 ASP A O 1
ATOM 1678 N N . VAL A 1 216 ? 12.391 -2.556 -12.743 1.00 63.59 216 VAL A N 1
ATOM 1679 C CA . VAL A 1 216 ? 12.759 -2.619 -14.159 1.00 63.59 216 VAL A CA 1
ATOM 1680 C C . VAL A 1 216 ? 14.269 -2.641 -14.256 1.00 63.59 216 VAL A C 1
ATOM 1682 O O . VAL A 1 216 ? 14.947 -1.686 -13.874 1.00 63.59 216 VAL A O 1
ATOM 1685 N N . ALA A 1 217 ? 14.799 -3.736 -14.785 1.00 67.50 217 ALA A N 1
ATOM 1686 C CA . ALA A 1 217 ? 16.198 -3.849 -15.149 1.00 67.50 217 ALA A CA 1
ATOM 1687 C C . ALA A 1 217 ? 16.377 -3.524 -16.631 1.00 67.50 217 ALA A C 1
ATOM 1689 O O . ALA A 1 217 ? 15.545 -3.881 -17.468 1.00 67.50 217 ALA A O 1
ATOM 1690 N N . ALA A 1 218 ? 17.482 -2.870 -16.958 1.00 65.69 218 ALA A N 1
ATOM 1691 C CA . ALA A 1 218 ? 17.939 -2.774 -18.331 1.00 65.69 218 ALA A CA 1
ATOM 1692 C C . ALA A 1 218 ? 19.431 -3.044 -18.390 1.00 65.69 218 ALA A C 1
ATOM 1694 O O . ALA A 1 218 ? 20.178 -2.814 -17.433 1.00 65.69 218 ALA A O 1
ATOM 1695 N N . GLY A 1 219 ? 19.852 -3.505 -19.553 1.00 64.75 219 GLY A N 1
ATOM 1696 C CA . GLY A 1 219 ? 21.253 -3.679 -19.843 1.00 64.75 219 GLY A CA 1
ATOM 1697 C C . GLY A 1 219 ? 21.535 -3.473 -21.314 1.00 64.75 219 GLY A C 1
ATOM 1698 O O . GLY A 1 219 ? 20.649 -3.565 -22.166 1.00 64.75 219 GLY A O 1
ATOM 1699 N N . TYR A 1 220 ? 22.790 -3.175 -21.606 1.00 67.12 220 TYR A N 1
ATOM 1700 C CA . TYR A 1 220 ? 23.275 -3.069 -22.969 1.00 67.12 220 TYR A C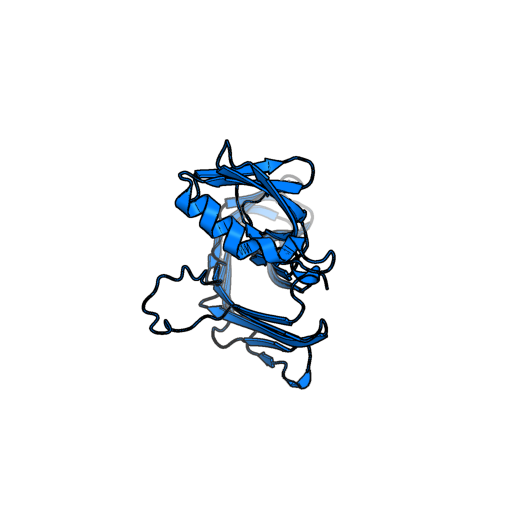A 1
ATOM 1701 C C . TYR A 1 220 ? 24.676 -3.659 -23.083 1.00 67.12 220 TYR A C 1
ATOM 1703 O O . TYR A 1 220 ? 25.438 -3.710 -22.113 1.00 67.12 220 TYR A O 1
ATOM 1711 N N . SER A 1 221 ? 25.028 -4.077 -24.296 1.00 66.25 221 SER A N 1
ATOM 1712 C CA . SER A 1 221 ? 26.399 -4.419 -24.653 1.00 66.25 221 SER A CA 1
ATOM 1713 C C . SER A 1 221 ? 26.842 -3.643 -25.890 1.00 66.25 221 SER A C 1
ATOM 1715 O O . SER A 1 221 ? 26.122 -3.544 -26.888 1.00 66.25 221 SER A O 1
ATOM 1717 N N . LEU A 1 222 ? 28.039 -3.062 -25.805 1.00 65.44 222 LEU A N 1
ATOM 1718 C CA . LEU A 1 222 ? 28.683 -2.329 -26.888 1.00 65.44 222 LEU A CA 1
ATOM 1719 C C . LEU A 1 222 ? 29.973 -3.037 -27.299 1.00 65.44 222 LEU A C 1
ATOM 1721 O O . LEU A 1 222 ? 30.824 -3.380 -26.475 1.00 65.44 222 LEU A O 1
ATOM 1725 N N . SER A 1 223 ? 30.123 -3.227 -28.609 1.00 67.81 223 SER A N 1
ATOM 1726 C CA . SER A 1 223 ? 31.400 -3.572 -29.240 1.00 67.81 223 SER A CA 1
ATOM 1727 C C . SER A 1 223 ? 32.283 -2.320 -29.410 1.00 67.81 223 SER A C 1
ATOM 1729 O O . SER A 1 223 ? 31.979 -1.261 -28.864 1.00 67.81 223 SER A O 1
ATOM 1731 N N . LYS A 1 224 ? 33.410 -2.415 -30.135 1.00 67.81 224 LYS A N 1
ATOM 1732 C CA . LYS A 1 224 ? 34.258 -1.238 -30.405 1.00 67.81 224 LYS A CA 1
ATOM 1733 C C . LYS A 1 224 ? 33.433 -0.156 -31.106 1.00 67.81 224 LYS A C 1
ATOM 1735 O O . LYS A 1 224 ? 32.850 -0.417 -32.154 1.00 67.81 224 LYS A O 1
ATOM 1740 N N . TRP A 1 225 ? 33.427 1.041 -30.537 1.00 67.31 225 TRP A N 1
ATOM 1741 C CA . TRP A 1 225 ? 32.519 2.126 -30.894 1.00 67.31 225 TRP A CA 1
ATOM 1742 C C . TRP A 1 225 ? 33.295 3.432 -31.086 1.00 67.31 225 TRP A C 1
ATOM 1744 O O . TRP A 1 225 ? 34.254 3.697 -30.367 1.00 67.31 225 TRP A O 1
ATOM 1754 N N . SER A 1 226 ? 32.895 4.264 -32.047 1.00 67.56 226 SER A N 1
ATOM 1755 C CA . SER A 1 226 ? 33.377 5.645 -32.151 1.00 67.56 226 SER A CA 1
ATOM 1756 C C . SER A 1 226 ? 32.353 6.506 -32.877 1.00 67.56 226 SER A C 1
ATOM 1758 O O . SER A 1 226 ? 32.141 6.312 -34.073 1.00 67.56 226 SER A O 1
ATOM 1760 N N . GLY A 1 227 ? 31.722 7.446 -32.176 1.00 73.25 227 GLY A N 1
ATOM 1761 C CA . GLY A 1 227 ? 30.737 8.353 -32.761 1.00 73.25 227 GLY A CA 1
ATOM 1762 C C . GLY A 1 227 ? 29.709 8.864 -31.759 1.00 73.25 227 GLY A C 1
ATOM 1763 O O . GLY A 1 227 ? 29.944 8.829 -30.552 1.00 73.25 227 GLY A O 1
ATOM 1764 N N . ASN A 1 228 ? 28.569 9.311 -32.297 1.00 78.12 228 ASN A N 1
ATOM 1765 C 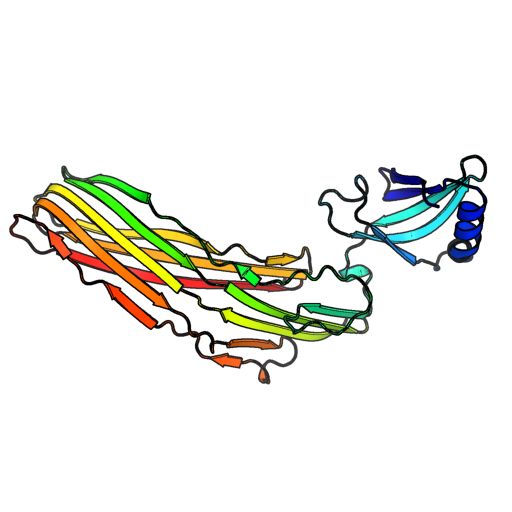CA . ASN A 1 228 ? 27.372 9.697 -31.549 1.00 78.12 228 ASN A CA 1
ATOM 1766 C C . ASN A 1 228 ? 26.211 8.788 -31.972 1.00 78.12 228 ASN A C 1
ATOM 1768 O O . ASN A 1 228 ? 25.947 8.659 -33.174 1.00 78.12 228 ASN A O 1
ATOM 1772 N N . ALA A 1 229 ? 25.529 8.176 -31.007 1.00 74.69 229 ALA A N 1
ATOM 1773 C CA . ALA A 1 229 ? 24.291 7.431 -31.219 1.00 74.69 229 ALA A CA 1
ATOM 1774 C C . ALA A 1 229 ? 23.226 7.925 -30.257 1.00 74.69 229 ALA A C 1
ATOM 1776 O O . ALA A 1 229 ? 23.497 8.170 -29.082 1.00 74.69 229 ALA A O 1
ATOM 1777 N N . VAL A 1 230 ? 22.007 7.981 -30.778 1.00 81.81 230 VAL A N 1
ATOM 1778 C CA . VAL A 1 230 ? 20.799 8.017 -29.969 1.00 81.81 230 VAL A CA 1
ATOM 1779 C C . VAL A 1 230 ? 19.966 6.803 -30.354 1.00 81.81 230 VAL A C 1
ATOM 1781 O O . VAL A 1 230 ? 19.731 6.572 -31.542 1.00 81.81 230 VAL A O 1
ATOM 1784 N N . ALA A 1 231 ? 19.553 6.020 -29.365 1.00 79.75 231 ALA A N 1
ATOM 1785 C CA . ALA A 1 231 ? 18.631 4.910 -29.544 1.00 79.75 231 ALA A CA 1
ATOM 1786 C C . ALA A 1 231 ? 17.395 5.136 -28.678 1.00 79.75 231 ALA A C 1
ATOM 1788 O O . ALA A 1 231 ? 17.523 5.441 -27.497 1.00 79.75 231 ALA A O 1
ATOM 1789 N N . THR A 1 232 ? 16.208 4.977 -29.245 1.00 84.50 232 THR A N 1
ATOM 1790 C CA . THR A 1 232 ? 14.955 4.964 -28.489 1.00 84.50 232 THR A CA 1
ATOM 1791 C C . THR A 1 232 ? 14.388 3.557 -28.474 1.00 84.50 232 THR A C 1
ATOM 1793 O O . THR A 1 232 ? 14.503 2.817 -29.449 1.00 84.50 232 THR A O 1
ATOM 1796 N N . MET A 1 233 ? 13.809 3.163 -27.348 1.00 83.69 233 MET A N 1
ATOM 1797 C CA . MET A 1 233 ? 13.150 1.872 -27.181 1.00 83.69 233 MET A CA 1
ATOM 1798 C C . MET A 1 233 ? 12.105 1.959 -26.090 1.00 83.69 233 MET A C 1
ATOM 1800 O O . MET A 1 233 ? 12.140 2.857 -25.254 1.00 83.69 233 MET A O 1
ATOM 1804 N N . GLY A 1 234 ? 11.213 0.983 -26.042 1.00 81.94 234 GLY A N 1
ATOM 1805 C CA . GLY A 1 234 ? 10.275 0.935 -24.945 1.00 81.94 234 GLY A CA 1
ATOM 1806 C C . GLY A 1 234 ? 9.447 -0.323 -24.901 1.00 81.94 234 GLY A C 1
ATOM 1807 O O . GLY A 1 234 ? 9.538 -1.200 -25.759 1.00 81.94 234 GLY A O 1
ATOM 1808 N N . ALA A 1 235 ? 8.616 -0.404 -23.879 1.00 83.56 235 ALA A N 1
ATOM 1809 C CA . ALA A 1 235 ? 7.631 -1.451 -23.740 1.00 83.56 235 ALA A CA 1
ATOM 1810 C C . ALA A 1 235 ? 6.418 -0.924 -22.980 1.00 83.56 235 ALA A C 1
ATOM 1812 O O . ALA A 1 235 ? 6.525 -0.087 -22.086 1.00 83.56 235 ALA A O 1
ATOM 1813 N N . THR A 1 236 ? 5.261 -1.475 -23.319 1.00 87.00 236 THR A N 1
ATOM 1814 C CA . THR A 1 236 ? 4.054 -1.373 -22.505 1.00 87.00 236 THR A CA 1
ATOM 1815 C C . THR A 1 236 ? 3.720 -2.752 -21.968 1.00 87.00 236 THR A C 1
ATOM 1817 O O . THR A 1 236 ? 3.811 -3.751 -22.683 1.00 87.00 236 THR A O 1
ATOM 1820 N N . MET A 1 237 ? 3.350 -2.807 -20.699 1.00 85.75 237 MET A N 1
ATOM 1821 C CA . MET A 1 237 ? 2.918 -4.000 -19.992 1.00 85.75 237 MET A CA 1
ATOM 1822 C C . MET A 1 237 ? 1.490 -3.765 -19.522 1.00 85.75 237 MET A C 1
ATOM 1824 O O . MET A 1 237 ? 1.237 -2.796 -18.813 1.00 85.75 237 MET A O 1
ATOM 1828 N N . LYS A 1 238 ? 0.565 -4.654 -19.879 1.00 90.00 238 LYS A N 1
ATOM 1829 C CA . LYS A 1 238 ? -0.835 -4.571 -19.444 1.00 90.00 238 LYS A CA 1
ATOM 1830 C C . LYS A 1 238 ? -1.239 -5.828 -18.703 1.00 90.00 238 LYS A C 1
ATOM 1832 O O . LYS A 1 238 ? -0.961 -6.936 -19.160 1.00 90.00 238 LYS A O 1
ATOM 1837 N N . LEU A 1 239 ? -1.924 -5.652 -17.583 1.00 86.06 239 LEU A N 1
ATOM 1838 C CA . LEU A 1 239 ? -2.533 -6.737 -16.827 1.00 86.06 239 LEU A CA 1
ATOM 1839 C C . LEU A 1 239 ? -4.023 -6.827 -17.184 1.00 86.06 239 LEU A C 1
ATOM 1841 O O . LEU A 1 239 ? -4.675 -5.806 -17.386 1.00 86.06 239 LEU A O 1
ATOM 1845 N N . SER A 1 240 ? -4.571 -8.040 -17.285 1.00 91.50 240 SER A N 1
ATOM 1846 C CA . SER A 1 240 ? -5.992 -8.208 -17.608 1.00 91.50 240 SER A CA 1
ATOM 1847 C C . SER A 1 240 ? -6.877 -7.760 -16.448 1.00 91.50 240 SER A C 1
ATOM 1849 O O . SER A 1 240 ? -6.714 -8.269 -15.346 1.00 91.50 240 SER A O 1
ATOM 1851 N N . ASP A 1 241 ? -7.899 -6.946 -16.713 1.00 92.50 241 ASP A N 1
ATOM 1852 C CA . ASP A 1 241 ? -8.964 -6.603 -15.750 1.00 92.50 241 ASP A CA 1
ATOM 1853 C C . ASP A 1 241 ? -9.751 -7.825 -15.246 1.00 92.50 241 ASP A C 1
ATOM 1855 O O . ASP A 1 241 ? -10.453 -7.759 -14.238 1.00 92.50 241 ASP A O 1
ATOM 1859 N N . SER A 1 242 ? -9.658 -8.953 -15.956 1.00 91.62 242 SER A N 1
ATOM 1860 C CA . SER A 1 242 ? -10.237 -10.226 -15.526 1.00 91.62 242 SER A CA 1
ATOM 1861 C C . SER A 1 242 ? -9.323 -11.020 -14.592 1.00 91.62 242 SER A C 1
ATOM 1863 O O . SER A 1 242 ? -9.703 -12.119 -14.183 1.00 91.62 242 SER A O 1
ATOM 1865 N N . ALA A 1 243 ? -8.103 -10.543 -14.325 1.00 89.25 243 ALA A N 1
ATOM 1866 C CA . ALA A 1 243 ? -7.201 -11.204 -13.401 1.00 89.25 243 ALA A CA 1
ATOM 1867 C C . ALA A 1 243 ? -7.781 -11.170 -11.986 1.00 89.25 243 ALA A C 1
ATOM 1869 O O . ALA A 1 243 ? -8.459 -10.224 -11.583 1.00 89.25 243 ALA A O 1
ATOM 1870 N N . ILE A 1 244 ? -7.530 -12.228 -11.229 1.00 88.31 244 ILE A N 1
ATOM 1871 C CA . ILE A 1 244 ? -8.028 -12.349 -9.865 1.00 88.31 244 ILE A CA 1
ATOM 1872 C C . ILE A 1 244 ? -7.035 -13.127 -9.021 1.00 88.31 244 ILE A C 1
ATOM 1874 O O . ILE A 1 244 ? -6.530 -14.174 -9.438 1.00 88.31 244 ILE A O 1
ATOM 1878 N N . VAL A 1 245 ? -6.722 -12.567 -7.859 1.00 84.06 245 VAL A N 1
ATOM 1879 C CA . VAL A 1 245 ? -6.196 -13.316 -6.720 1.00 84.06 245 VAL A CA 1
ATOM 1880 C C . VAL A 1 245 ? -7.306 -13.360 -5.685 1.00 84.06 245 VAL A C 1
ATOM 1882 O O . VAL A 1 245 ? -7.824 -12.318 -5.305 1.00 84.06 245 VAL A O 1
ATOM 1885 N N . GLU A 1 246 ? -7.663 -14.553 -5.243 1.00 87.06 246 GLU A N 1
ATOM 1886 C CA . GLU A 1 246 ? -8.541 -14.799 -4.109 1.00 87.06 246 GLU A CA 1
ATOM 1887 C C . GLU A 1 246 ? -7.783 -15.718 -3.154 1.00 87.06 246 GLU A C 1
ATOM 1889 O O . GLU A 1 246 ? -7.374 -16.818 -3.534 1.00 87.06 246 GLU A O 1
ATOM 1894 N N . VAL A 1 247 ? -7.544 -15.238 -1.939 1.00 82.44 247 VAL A N 1
ATOM 1895 C CA . VAL A 1 247 ? -6.869 -15.978 -0.875 1.00 82.44 247 VAL A CA 1
ATOM 1896 C C . VAL A 1 247 ? -7.846 -16.117 0.274 1.00 82.44 247 VAL A C 1
ATOM 1898 O O . VAL A 1 247 ? -8.227 -15.118 0.871 1.00 82.44 247 VAL A O 1
ATOM 1901 N N . ASP A 1 248 ? -8.223 -17.348 0.585 1.00 82.88 248 ASP A N 1
ATOM 1902 C CA . ASP A 1 248 ? -8.923 -17.750 1.796 1.00 82.88 248 ASP A CA 1
ATOM 1903 C C . ASP A 1 248 ? -7.886 -18.344 2.763 1.00 82.88 248 ASP A C 1
ATOM 1905 O O . ASP A 1 248 ? -7.239 -19.361 2.493 1.00 82.88 248 ASP A O 1
ATOM 1909 N N . LEU A 1 249 ? -7.684 -17.661 3.888 1.00 77.00 249 LEU A N 1
ATOM 1910 C CA . LEU A 1 249 ? -6.684 -18.010 4.898 1.00 77.00 249 LEU A CA 1
ATOM 1911 C C . LEU A 1 249 ? -7.133 -19.172 5.798 1.00 77.00 249 LEU A C 1
ATOM 1913 O O . LEU A 1 249 ? -6.313 -19.722 6.531 1.00 77.00 249 LEU A O 1
ATOM 1917 N N . VAL A 1 250 ? -8.415 -19.551 5.757 1.00 81.50 250 VAL A N 1
ATOM 1918 C CA . VAL A 1 250 ? -8.985 -20.634 6.573 1.00 81.50 250 VAL A CA 1
ATOM 1919 C C . VAL A 1 250 ? -9.176 -21.902 5.743 1.00 81.50 250 VAL A C 1
ATOM 1921 O O . VAL A 1 250 ? -8.930 -23.005 6.231 1.00 81.50 250 VAL A O 1
ATOM 1924 N N . ASN A 1 251 ? -9.565 -21.764 4.476 1.00 82.19 251 ASN A N 1
ATOM 1925 C CA . ASN A 1 251 ? -9.747 -22.878 3.558 1.00 82.19 251 ASN A CA 1
ATOM 1926 C C . ASN A 1 251 ? -9.044 -22.628 2.220 1.00 82.19 251 ASN A C 1
ATOM 1928 O O . ASN A 1 251 ? -9.634 -22.134 1.260 1.00 82.19 251 ASN A O 1
ATOM 1932 N N . SER A 1 252 ? -7.796 -23.084 2.121 1.00 78.50 252 SER A N 1
ATOM 1933 C CA . SER A 1 252 ? -6.963 -22.913 0.926 1.00 78.50 252 SER A CA 1
ATOM 1934 C C . SER A 1 252 ? -7.533 -23.543 -0.352 1.00 78.50 252 SER A C 1
ATOM 1936 O O . SER A 1 252 ? -7.123 -23.164 -1.448 1.00 78.50 252 SER A O 1
ATOM 1938 N N . GLY A 1 253 ? -8.496 -24.469 -0.247 1.00 83.31 253 GLY A N 1
ATOM 1939 C CA . GLY A 1 253 ? -9.203 -25.031 -1.402 1.00 83.31 253 GLY A CA 1
ATOM 1940 C C . GLY A 1 253 ? -10.087 -24.018 -2.140 1.00 83.31 253 GLY A C 1
ATOM 1941 O O . GLY A 1 253 ? -10.441 -24.249 -3.294 1.00 83.31 253 GLY A O 1
ATOM 1942 N N . ASN A 1 254 ? -10.413 -22.893 -1.499 1.00 85.50 254 ASN A N 1
ATOM 1943 C CA . ASN A 1 254 ? -11.168 -21.795 -2.098 1.00 85.50 254 ASN A CA 1
ATOM 1944 C C . ASN A 1 254 ? -10.278 -20.797 -2.853 1.00 85.50 254 ASN A C 1
ATOM 1946 O O . ASN A 1 254 ? -10.806 -19.929 -3.546 1.00 85.50 254 ASN A O 1
ATOM 1950 N N . ASN A 1 255 ? -8.950 -20.918 -2.749 1.00 82.50 255 ASN A N 1
ATOM 1951 C CA . ASN A 1 255 ? -8.027 -19.973 -3.365 1.00 82.50 255 ASN A CA 1
ATOM 1952 C C . ASN A 1 255 ? -8.155 -19.991 -4.889 1.00 82.50 255 ASN A C 1
ATOM 1954 O O . ASN A 1 255 ? -8.213 -21.051 -5.521 1.00 82.50 255 ASN A O 1
ATOM 1958 N N . ARG A 1 256 ? -8.136 -18.806 -5.500 1.00 87.50 256 ARG A N 1
ATOM 1959 C CA . ARG A 1 256 ? -8.155 -18.646 -6.956 1.00 87.50 256 ARG A CA 1
ATOM 1960 C C . ARG A 1 256 ? -7.028 -17.740 -7.397 1.00 87.50 256 ARG A C 1
ATOM 1962 O O . ARG A 1 256 ? -6.798 -16.680 -6.831 1.00 87.50 256 ARG A O 1
ATOM 1969 N N . PHE A 1 257 ? -6.356 -18.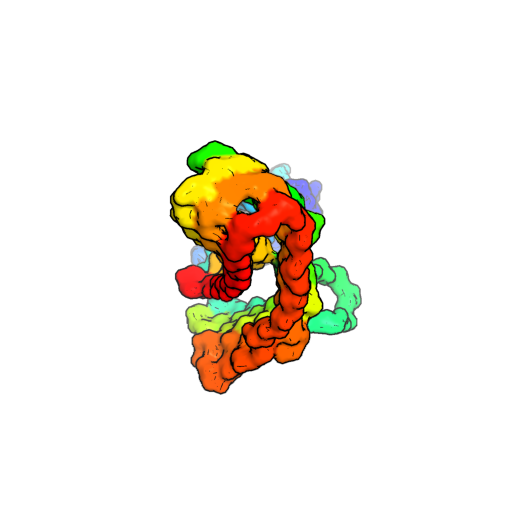149 -8.461 1.00 85.88 257 PHE A N 1
ATOM 1970 C CA . PHE A 1 257 ? -5.326 -17.352 -9.101 1.00 85.88 257 PHE A CA 1
ATOM 1971 C C . PHE A 1 257 ? -5.449 -17.517 -10.609 1.00 85.88 257 PHE A C 1
ATOM 1973 O O . PHE A 1 257 ? -5.326 -18.626 -11.130 1.00 85.88 257 PHE A O 1
ATOM 1980 N N . SER A 1 258 ? -5.736 -16.430 -11.322 1.00 89.88 258 SER A N 1
ATOM 1981 C CA . SER A 1 258 ? -5.829 -16.469 -12.785 1.00 89.88 258 SER A CA 1
ATOM 1982 C C . SER A 1 258 ? -5.625 -15.094 -13.412 1.00 89.88 258 SER A C 1
ATOM 1984 O O . SER A 1 258 ? -5.859 -14.077 -12.769 1.00 89.88 258 SER A O 1
ATOM 1986 N N . GLY A 1 259 ? -5.183 -15.062 -14.673 1.00 83.06 259 GLY A N 1
ATOM 1987 C CA . GLY A 1 259 ? -5.083 -13.832 -15.470 1.00 83.06 259 GLY A CA 1
ATOM 1988 C C . GLY A 1 259 ? -3.914 -12.900 -15.128 1.00 83.06 259 GLY A C 1
ATOM 1989 O O . GLY A 1 259 ? -3.800 -11.848 -15.746 1.00 83.06 259 GLY A O 1
ATOM 1990 N N . TRP A 1 260 ? -3.025 -13.287 -14.205 1.00 79.81 260 TRP A N 1
ATOM 1991 C CA . TRP A 1 260 ? -1.878 -12.476 -13.767 1.00 79.81 260 TRP A CA 1
ATOM 1992 C C . TRP A 1 260 ? -0.644 -12.548 -14.677 1.00 79.81 260 TRP A C 1
ATOM 1994 O O . TRP A 1 260 ? 0.454 -12.164 -14.285 1.00 79.81 260 TRP A O 1
ATOM 2004 N N . SER A 1 261 ? -0.811 -13.043 -15.902 1.00 81.56 261 SER A N 1
ATOM 2005 C CA . SER A 1 261 ? 0.231 -13.005 -16.926 1.00 81.56 261 SER A CA 1
ATOM 2006 C C . SER A 1 261 ? 0.067 -11.724 -17.744 1.00 81.56 261 SER A C 1
ATOM 2008 O O . SER A 1 261 ? -0.927 -11.605 -18.464 1.00 81.56 261 SER A O 1
ATOM 2010 N N . PRO A 1 262 ? 0.991 -10.756 -17.637 1.00 80.69 262 PRO A N 1
ATOM 2011 C CA . PRO A 1 262 ? 0.877 -9.516 -18.383 1.00 80.69 262 PRO A CA 1
ATOM 2012 C C . PRO A 1 262 ? 1.103 -9.732 -19.882 1.00 80.69 262 PRO A C 1
ATOM 2014 O O . PRO A 1 262 ? 1.848 -10.619 -20.305 1.00 80.69 262 PRO A O 1
ATOM 2017 N N . VAL A 1 263 ? 0.479 -8.877 -20.687 1.00 86.06 263 VAL A N 1
ATOM 2018 C CA . VAL A 1 263 ? 0.728 -8.776 -22.126 1.00 86.06 263 VAL A CA 1
ATOM 2019 C C . VAL A 1 263 ? 1.718 -7.646 -22.364 1.00 86.06 263 VAL A C 1
ATOM 2021 O O . VAL A 1 263 ? 1.504 -6.525 -21.899 1.00 86.06 263 VAL A O 1
ATOM 2024 N N . PHE A 1 264 ? 2.781 -7.941 -23.108 1.00 82.00 264 PHE A N 1
ATOM 2025 C CA . PHE A 1 264 ? 3.810 -6.972 -23.466 1.00 82.00 264 PHE A CA 1
ATOM 2026 C C . PHE A 1 264 ? 3.653 -6.524 -24.914 1.00 82.00 264 PHE A C 1
ATOM 2028 O O . PHE A 1 264 ? 3.570 -7.362 -25.812 1.00 82.00 264 PHE A O 1
ATOM 2035 N N . ASN A 1 265 ? 3.689 -5.213 -25.149 1.00 85.94 265 ASN A N 1
ATOM 2036 C CA . ASN A 1 265 ? 3.907 -4.659 -26.482 1.00 85.94 265 ASN A CA 1
ATOM 2037 C C . ASN A 1 265 ? 5.218 -3.883 -26.476 1.00 85.94 265 ASN A C 1
ATOM 2039 O O . ASN A 1 265 ? 5.346 -2.876 -25.780 1.00 85.94 265 ASN A O 1
ATOM 2043 N N . VAL A 1 266 ? 6.185 -4.373 -27.244 1.00 82.19 266 VAL A N 1
ATOM 2044 C CA . VAL A 1 266 ? 7.505 -3.755 -27.372 1.00 82.19 266 VAL A CA 1
ATOM 2045 C C . VAL A 1 266 ? 7.428 -2.638 -28.408 1.00 82.19 266 VAL A C 1
ATOM 2047 O O . VAL A 1 266 ? 6.908 -2.837 -29.506 1.00 82.19 266 VAL A O 1
ATOM 2050 N N . ILE A 1 267 ? 7.955 -1.470 -28.057 1.00 81.38 267 ILE A N 1
ATOM 2051 C CA . ILE A 1 267 ? 8.175 -0.363 -28.983 1.00 81.38 267 ILE A CA 1
ATOM 2052 C C . ILE A 1 267 ? 9.505 -0.650 -29.697 1.00 81.38 267 ILE A C 1
ATOM 2054 O O . ILE A 1 267 ? 10.519 -0.827 -29.012 1.00 81.38 267 ILE A O 1
ATOM 2058 N N . PRO A 1 268 ? 9.520 -0.761 -31.042 1.00 77.81 268 PRO A N 1
ATOM 2059 C CA . PRO A 1 268 ? 10.725 -1.088 -31.794 1.00 77.81 268 PRO A CA 1
ATOM 2060 C C . PRO A 1 268 ? 11.879 -0.140 -31.479 1.00 77.81 268 PRO A C 1
ATOM 2062 O O . PRO A 1 268 ? 11.671 1.051 -31.263 1.00 77.81 268 PRO A O 1
ATOM 2065 N N . ILE A 1 269 ? 13.097 -0.678 -31.494 1.00 76.00 269 ILE A N 1
ATOM 2066 C CA . ILE A 1 269 ? 14.297 0.129 -31.292 1.00 76.00 269 ILE A CA 1
ATOM 2067 C C . ILE A 1 269 ? 14.511 1.004 -32.531 1.00 76.00 269 ILE A C 1
ATOM 2069 O O . ILE A 1 269 ? 14.706 0.475 -33.629 1.00 76.00 269 ILE A O 1
ATOM 2073 N N . GLU A 1 270 ? 14.531 2.323 -32.359 1.00 79.19 270 GLU A N 1
ATOM 2074 C CA . GLU A 1 270 ? 14.942 3.257 -33.407 1.00 79.19 270 GLU A CA 1
ATOM 2075 C C . GLU A 1 270 ? 16.333 3.792 -33.088 1.00 79.19 270 GLU A C 1
ATOM 2077 O O . GLU A 1 270 ? 16.573 4.353 -32.022 1.00 79.19 270 GLU A O 1
ATOM 2082 N N . VAL A 1 271 ? 17.270 3.618 -34.018 1.00 75.69 271 VAL A N 1
ATOM 2083 C CA . VAL A 1 271 ? 18.654 4.068 -33.847 1.00 75.69 271 VAL A CA 1
ATOM 2084 C C . VAL A 1 271 ? 18.949 5.165 -34.854 1.00 75.69 271 VAL A C 1
ATOM 2086 O O . VAL A 1 271 ? 18.898 4.943 -36.064 1.00 75.69 271 VAL A O 1
ATOM 2089 N N . ASN A 1 272 ? 19.320 6.343 -34.360 1.00 73.69 272 ASN A N 1
ATOM 2090 C CA . ASN A 1 272 ? 19.867 7.416 -35.175 1.00 73.69 272 ASN A CA 1
ATOM 2091 C C . ASN A 1 272 ? 21.370 7.514 -34.913 1.00 73.69 272 ASN A C 1
ATOM 2093 O O . ASN A 1 272 ? 21.808 8.029 -33.881 1.00 73.69 272 ASN A O 1
ATOM 2097 N N . ALA A 1 273 ? 22.165 6.961 -35.829 1.00 63.72 273 ALA A N 1
ATOM 2098 C CA . ALA A 1 273 ? 23.607 6.907 -35.664 1.00 63.72 273 ALA A CA 1
ATOM 2099 C C . ALA A 1 273 ? 24.352 6.948 -37.012 1.00 63.72 273 ALA A C 1
ATOM 2101 O O . ALA A 1 273 ? 23.886 6.420 -38.022 1.00 63.72 273 ALA A O 1
ATOM 2102 N N . LYS A 1 274 ? 25.542 7.562 -37.026 1.00 52.06 274 LYS A N 1
ATOM 2103 C CA . LYS A 1 274 ? 26.519 7.484 -38.131 1.00 52.06 274 LYS A CA 1
ATOM 2104 C C . LYS A 1 274 ? 27.740 6.701 -37.658 1.00 52.06 274 LYS A C 1
ATOM 2106 O O . LYS A 1 274 ? 28.663 7.301 -37.117 1.00 52.06 274 LYS A O 1
ATOM 2111 N N . VAL A 1 275 ? 27.730 5.375 -37.800 1.00 54.94 275 VAL A N 1
ATOM 2112 C CA . VAL A 1 275 ? 28.729 4.508 -37.143 1.00 54.94 275 VAL A CA 1
ATOM 2113 C C . VAL A 1 275 ? 28.781 3.105 -37.738 1.00 54.94 275 VAL A C 1
ATOM 2115 O O . VAL A 1 275 ? 27.793 2.616 -38.277 1.00 54.94 275 VAL A O 1
ATOM 2118 N N . GLY A 1 276 ? 29.941 2.454 -37.598 1.00 51.31 276 GLY A N 1
ATOM 2119 C CA . GLY A 1 276 ? 30.116 1.015 -37.797 1.00 51.31 276 GLY A CA 1
ATOM 2120 C C . GLY A 1 276 ? 30.323 0.309 -36.454 1.00 51.31 276 GLY A C 1
ATOM 2121 O O . GLY A 1 276 ? 31.211 0.695 -35.700 1.00 51.31 276 GLY A O 1
ATOM 2122 N N . GLY A 1 277 ? 29.507 -0.707 -36.165 1.00 57.22 277 GLY A N 1
ATOM 2123 C CA . GLY A 1 277 ? 29.539 -1.499 -34.930 1.00 57.22 277 GLY A CA 1
ATOM 2124 C C . GLY A 1 277 ? 28.195 -2.190 -34.665 1.00 57.22 277 GLY A C 1
ATOM 2125 O O . GLY A 1 277 ? 27.201 -1.852 -35.302 1.00 57.22 277 GLY A O 1
ATOM 2126 N N . ASN A 1 278 ? 28.175 -3.145 -33.731 1.00 59.28 278 ASN A N 1
ATOM 2127 C CA . ASN A 1 278 ? 26.956 -3.815 -33.257 1.00 59.28 278 ASN A CA 1
ATOM 2128 C C . ASN A 1 278 ? 26.687 -3.432 -31.793 1.00 59.28 278 ASN A C 1
ATOM 2130 O O . ASN A 1 278 ? 27.635 -3.360 -30.999 1.00 59.28 278 ASN A O 1
ATOM 2134 N N . ALA A 1 279 ? 25.414 -3.220 -31.457 1.00 60.50 279 ALA A N 1
ATOM 2135 C CA . ALA A 1 279 ? 24.922 -2.948 -30.110 1.00 60.50 279 ALA A CA 1
ATOM 2136 C C . ALA A 1 279 ? 23.687 -3.816 -29.835 1.00 60.50 279 ALA A C 1
ATOM 2138 O O . ALA A 1 279 ? 22.833 -3.963 -30.709 1.00 60.50 279 ALA A O 1
ATOM 2139 N N . GLU A 1 280 ? 23.596 -4.367 -28.628 1.00 64.56 280 GLU A N 1
ATOM 2140 C CA . GLU A 1 280 ? 22.427 -5.113 -28.155 1.00 64.56 280 GLU A CA 1
ATOM 2141 C C . GLU A 1 280 ? 21.902 -4.460 -26.880 1.00 64.56 280 GLU A C 1
ATOM 2143 O O . GLU A 1 280 ? 22.690 -4.077 -26.013 1.00 64.56 280 GLU A O 1
ATOM 2148 N N . VAL A 1 281 ? 20.579 -4.334 -26.769 1.00 61.66 281 VAL A N 1
ATOM 2149 C CA . VAL A 1 281 ? 19.918 -3.734 -25.607 1.00 61.66 281 VAL A CA 1
ATOM 2150 C C . VAL A 1 281 ? 18.723 -4.581 -25.200 1.00 61.66 281 VAL A C 1
ATOM 2152 O O . VAL A 1 281 ? 17.998 -5.085 -26.059 1.00 61.66 281 VAL A O 1
ATOM 2155 N N . PHE A 1 282 ? 18.516 -4.729 -23.893 1.00 63.97 282 PHE A N 1
ATOM 2156 C CA . PHE A 1 282 ? 17.362 -5.422 -23.336 1.00 63.97 282 PHE A CA 1
ATOM 2157 C C . PHE A 1 282 ? 16.746 -4.657 -22.163 1.00 63.97 282 PHE A C 1
ATOM 2159 O O . PHE A 1 282 ? 17.410 -3.885 -21.469 1.00 63.97 282 PHE A O 1
ATOM 2166 N N . VAL A 1 283 ? 15.460 -4.924 -21.936 1.00 60.38 283 VAL A N 1
ATOM 2167 C CA . VAL A 1 283 ? 14.664 -4.412 -20.818 1.00 60.38 283 VAL A CA 1
ATOM 2168 C C . VAL A 1 283 ? 13.899 -5.585 -20.211 1.00 60.38 283 VAL A C 1
ATOM 2170 O O . VAL A 1 283 ? 13.234 -6.324 -20.938 1.00 60.38 283 VAL A O 1
ATOM 2173 N N . GLN A 1 284 ? 13.981 -5.754 -18.890 1.00 65.31 284 GLN A N 1
ATOM 2174 C CA . GLN A 1 284 ? 13.313 -6.822 -18.151 1.00 65.31 284 GLN A CA 1
ATOM 2175 C C . GLN A 1 284 ? 12.527 -6.254 -16.952 1.00 65.31 284 GLN A C 1
ATOM 2177 O O . GLN A 1 284 ? 13.136 -5.827 -15.969 1.00 65.31 284 GLN A O 1
ATOM 2182 N N . PRO A 1 285 ? 11.184 -6.255 -17.003 1.00 58.38 285 PRO A N 1
ATOM 2183 C CA . PRO A 1 285 ? 10.343 -5.881 -15.868 1.00 58.38 285 PRO A CA 1
ATOM 2184 C C . PRO A 1 285 ? 10.094 -7.064 -14.916 1.00 58.38 285 PRO A C 1
ATOM 2186 O O . PRO A 1 285 ? 9.925 -8.203 -15.356 1.00 58.38 285 PRO A O 1
ATOM 2189 N N . ALA A 1 286 ? 10.008 -6.785 -13.615 1.00 62.16 286 ALA A N 1
ATOM 2190 C CA . ALA A 1 286 ? 9.632 -7.717 -12.556 1.00 62.16 286 ALA A CA 1
ATOM 2191 C C . ALA A 1 286 ? 8.626 -7.059 -11.595 1.00 62.16 286 ALA A C 1
ATOM 2193 O O . ALA A 1 286 ? 8.872 -5.983 -11.060 1.00 62.16 286 ALA A O 1
ATOM 2194 N N . VAL A 1 287 ? 7.482 -7.711 -11.370 1.00 59.69 287 VAL A N 1
ATOM 2195 C CA . VAL A 1 287 ? 6.440 -7.243 -10.440 1.00 59.69 287 VAL A CA 1
ATOM 2196 C C . VAL A 1 287 ? 6.462 -8.114 -9.189 1.00 59.69 287 VAL A C 1
ATOM 2198 O O . VAL A 1 287 ? 6.334 -9.335 -9.289 1.00 59.69 287 VAL A O 1
ATOM 2201 N N . MET A 1 288 ? 6.580 -7.490 -8.017 1.00 62.03 288 MET A N 1
ATOM 2202 C CA . MET A 1 288 ? 6.493 -8.144 -6.711 1.00 62.03 288 MET A CA 1
ATOM 2203 C C . MET A 1 288 ? 5.312 -7.575 -5.921 1.00 62.03 288 MET A C 1
ATOM 2205 O O . MET A 1 288 ? 5.167 -6.363 -5.795 1.00 62.03 288 MET A O 1
ATOM 2209 N N . LEU A 1 289 ? 4.468 -8.450 -5.374 1.00 60.50 289 LEU A N 1
ATOM 2210 C CA . LEU A 1 289 ? 3.351 -8.083 -4.500 1.00 60.50 289 LEU A CA 1
ATOM 2211 C C . LEU A 1 289 ? 3.584 -8.688 -3.116 1.00 60.50 289 LEU A C 1
ATOM 2213 O O . LEU A 1 289 ? 3.937 -9.863 -3.012 1.00 60.50 289 LEU A O 1
ATOM 2217 N N . ALA A 1 290 ? 3.374 -7.891 -2.072 1.00 61.38 290 ALA A N 1
ATOM 2218 C CA . ALA A 1 290 ? 3.472 -8.292 -0.678 1.00 61.38 290 ALA A CA 1
ATOM 2219 C C . ALA A 1 290 ? 2.158 -7.984 0.053 1.00 61.38 290 ALA A C 1
ATOM 2221 O O . ALA A 1 290 ? 1.546 -6.931 -0.138 1.00 61.38 290 ALA A O 1
ATOM 2222 N N . ALA A 1 291 ? 1.723 -8.919 0.891 1.00 60.12 291 ALA A N 1
ATOM 2223 C CA . ALA A 1 291 ? 0.556 -8.773 1.744 1.00 60.12 291 ALA A CA 1
ATOM 2224 C C . ALA A 1 291 ? 0.867 -9.398 3.105 1.00 60.12 291 ALA A C 1
ATOM 2226 O O . ALA A 1 291 ? 1.310 -10.544 3.155 1.00 60.12 291 ALA A O 1
ATOM 2227 N N . GLU A 1 292 ? 0.627 -8.646 4.171 1.00 58.53 292 GLU A N 1
ATOM 2228 C CA . GLU A 1 292 ? 0.764 -9.071 5.564 1.00 58.53 292 GLU A CA 1
ATOM 2229 C C . GLU A 1 292 ? -0.559 -8.789 6.282 1.00 58.53 292 GLU A C 1
ATOM 2231 O O . GLU A 1 292 ? -1.152 -7.723 6.096 1.00 58.53 292 GLU A O 1
ATOM 2236 N N . ALA A 1 293 ? -1.050 -9.733 7.084 1.00 53.56 293 ALA A N 1
ATOM 2237 C CA . ALA A 1 293 ? -2.290 -9.568 7.838 1.00 53.56 293 ALA A CA 1
ATOM 2238 C C . ALA A 1 293 ? -2.120 -10.059 9.277 1.00 53.56 293 ALA A C 1
ATOM 2240 O O . ALA A 1 293 ? -1.655 -11.169 9.519 1.00 53.56 293 ALA A O 1
ATOM 2241 N N . LEU A 1 294 ? -2.551 -9.246 10.247 1.00 55.34 294 LEU A N 1
ATOM 2242 C CA . LEU A 1 294 ? -2.461 -9.545 11.685 1.00 55.34 294 LEU A CA 1
ATOM 2243 C C . LEU A 1 294 ? -1.023 -9.847 12.162 1.00 55.34 294 LEU A C 1
ATOM 2245 O O . LEU A 1 294 ? -0.823 -10.686 13.045 1.00 55.34 294 LEU A O 1
ATOM 2249 N N . GLY A 1 295 ? -0.024 -9.188 11.566 1.00 49.56 295 GLY A N 1
ATOM 2250 C CA . GLY A 1 295 ? 1.394 -9.400 11.878 1.00 49.56 295 GLY A CA 1
ATOM 2251 C C . GLY A 1 295 ? 1.951 -10.751 11.404 1.00 49.56 295 GLY A C 1
ATOM 2252 O O . GLY A 1 295 ? 2.831 -11.307 12.069 1.00 49.56 295 GLY A O 1
ATOM 2253 N N . LYS A 1 296 ? 1.378 -11.331 10.337 1.00 37.25 296 LYS A N 1
ATOM 2254 C CA . LYS A 1 296 ? 1.780 -12.604 9.719 1.00 37.25 296 LYS A CA 1
ATOM 2255 C C . LYS A 1 296 ? 1.715 -12.572 8.198 1.00 37.25 296 LYS A C 1
ATOM 2257 O O . LYS A 1 296 ? 0.825 -11.879 7.651 1.00 37.25 296 LYS A O 1
#

Foldseek 3Di:
DWDDWDQDPQRKIKTFDPDLVVLVVVCVVPVVLVVDQPRWDKDWDQDPPNDDPSDIWIWIWRDWDADSPRSMIITPTHTDHPLVPCQWDKDKQDDDDDDPDPDDDPRDQPWQFQWDWDFAWLDWDQDPFKTKTKGFHGWTWGWTKRKIWIWTHHRSHTPWTKIKIFTGFTKTKTKIKMKMAGWDAAKDKDKDFSDKDKSDWDDDPLFKIKIKIKTKMKMKIWDGWHGIKIKMWMKMKTFDRPFMFMQMPVDRVPTDGDRRPIDMDIDDIDMDTDIDTDMDMDMDMDMGIDMDGSND

pLDDT: mean 77.24, std 13.76, range [37.25, 97.19]

InterPro domains:
  IPR054293 Domain of unknown function DUF7029 [PF22974] (2-89)
  IPR055647 Domain of unknown function DUF7223 [PF23865] (112-296)

Organism: NCBI:txid1314670

Secondary structure (DSSP, 8-state):
-EEEEEE-TTS-EEEEESSHHHHHHHHHHHGGGGG-TT--EEEEE--BTTBSSS--EEEEEEEEEEETTTTEEEEEEEE--HHHH-SSEEEEE---SPP--SS-------EEE--EE--EEEEEEEETTEEEEEEEEEEEEEEEEEEEEEEEEETTEEEEEEEEEEEEEEEEEEEEEEEEEEEESS-EEEEEEEEEEEEEEEEETTTEEEEEEEEEEEEEEE-SEEEEEEEEEEEEEE--TT-EEEEESS-GGG-EEES--PEEEEEEEEEEE-----EEEEEEEEEEEEEEETT-

Radius of gyration: 29.36 Å; chains: 1; bounding box: 69×47×79 Å